Protein AF-A0A9D7F752-F1 (afdb_monomer_lite)

Foldseek 3Di:
DDDPCLAPQCVPCQLVQLVVDDDQQLADADEAEHQFYDHPVGTDDQKAADALVCGRHSNHHIYGHPVLPPPDQLSVLLVVQRVLRSLQFAAQQFQAQDPLELCVGGRNFLPFHHHNPQDADDAVGWAQRYFNNVSSPDPGRDTHPLLDSRYNYRSNRNDDHDPRSVVSSVVSCVPSSVSNVVHCPPPDDDPDDKAWDWDWPDPDDDPPDDIDIGTPIDDDPPD

Sequence (223 aa):
MQSTLTDLNYTTQDLAMKNLIRWDPLHYINIWLVREICNNNGCSVAGYAYYPGAHGSNVDGIVMEAQWFGSSNGNSGVQIHEMGHYLGLYHTFEGGCGNDDCLSDGDRVCDTPPDQSTVPVPCGGSANSCSTDTQSGFATDQQDMFWNYMDYGNWNCYSAFSPGQADRMYWFIDNVRLSLLESEACQPPCLSPLTCSFSSSANLVDVGTTVNFTNTSSNATSF

Radius of gyration: 24.08 Å; chains: 1; bounding box: 54×30×80 Å

Structure (mmCIF, N/CA/C/O backbone):
data_AF-A0A9D7F752-F1
#
_entry.id   AF-A0A9D7F752-F1
#
loop_
_atom_site.group_PDB
_atom_site.id
_atom_site.type_symbol
_atom_site.label_atom_id
_atom_site.label_alt_id
_atom_site.label_comp_id
_atom_site.label_asym_id
_atom_site.label_entity_id
_atom_site.label_seq_id
_atom_site.pdbx_PDB_ins_code
_atom_site.Cartn_x
_atom_site.Cartn_y
_atom_site.Cartn_z
_atom_site.occupancy
_atom_site.B_iso_or_equiv
_atom_site.auth_seq_id
_atom_site.auth_comp_id
_atom_site.auth_asym_id
_atom_site.auth_atom_id
_atom_site.pdbx_PDB_model_num
ATOM 1 N N . MET A 1 1 ? -0.472 9.178 29.780 1.00 56.97 1 MET A N 1
ATOM 2 C CA . MET A 1 1 ? 0.377 8.005 30.083 1.00 56.97 1 MET A CA 1
ATOM 3 C C . MET A 1 1 ? 0.798 7.425 28.740 1.00 56.97 1 MET A C 1
ATOM 5 O O . MET A 1 1 ? -0.082 7.228 27.914 1.00 56.97 1 MET A O 1
ATOM 9 N N . GLN A 1 2 ? 2.096 7.277 28.470 1.00 69.44 2 GLN A N 1
ATOM 10 C CA . GLN A 1 2 ? 2.600 6.723 27.205 1.00 69.44 2 GLN A CA 1
ATOM 11 C C . GLN A 1 2 ? 2.611 5.191 27.297 1.00 69.44 2 GLN A C 1
ATOM 13 O O . GLN A 1 2 ? 2.989 4.654 28.336 1.00 69.44 2 GLN A O 1
ATOM 18 N N . SER A 1 3 ? 2.162 4.498 26.248 1.00 81.38 3 SER A N 1
ATOM 19 C CA . SER A 1 3 ? 2.199 3.030 26.194 1.00 81.38 3 SER A CA 1
ATOM 20 C C . SER A 1 3 ? 3.643 2.528 26.146 1.00 81.38 3 SER A C 1
ATOM 22 O O . SER A 1 3 ? 4.489 3.139 25.495 1.00 81.38 3 SER A O 1
ATOM 24 N N . THR A 1 4 ? 3.918 1.380 26.766 1.00 83.69 4 THR A N 1
ATOM 25 C CA . THR A 1 4 ? 5.208 0.680 26.631 1.00 83.69 4 THR A CA 1
ATOM 26 C C . THR A 1 4 ? 5.442 0.139 25.220 1.00 83.69 4 THR A C 1
ATOM 28 O O . THR A 1 4 ? 6.565 -0.219 24.896 1.00 83.69 4 THR A O 1
ATOM 31 N N . LEU A 1 5 ? 4.402 0.099 24.381 1.00 89.31 5 LEU A N 1
ATOM 32 C CA . LEU A 1 5 ? 4.462 -0.343 22.983 1.00 89.31 5 LEU A CA 1
ATOM 33 C C . LEU A 1 5 ? 4.723 0.813 22.001 1.00 89.31 5 LEU A C 1
ATOM 35 O O . LEU A 1 5 ? 4.554 0.652 20.799 1.00 89.31 5 LEU A O 1
ATOM 39 N N . THR A 1 6 ? 5.098 1.991 22.512 1.00 88.75 6 THR A N 1
ATOM 40 C CA . THR A 1 6 ? 5.497 3.145 21.689 1.00 88.75 6 THR A CA 1
ATOM 41 C C . THR A 1 6 ? 6.815 2.911 20.947 1.00 88.75 6 THR A C 1
ATOM 43 O O . THR A 1 6 ? 7.000 3.520 19.899 1.00 88.75 6 THR A O 1
ATOM 46 N N . ASP A 1 7 ? 7.690 2.059 21.490 1.00 91.81 7 ASP A N 1
ATOM 47 C CA . ASP A 1 7 ? 8.916 1.573 20.849 1.00 91.81 7 ASP A CA 1
ATOM 48 C C . ASP A 1 7 ? 8.672 0.114 20.521 1.00 91.81 7 ASP A C 1
ATOM 50 O O . ASP A 1 7 ? 8.724 -0.760 21.391 1.00 91.81 7 ASP A O 1
ATOM 54 N N . LEU A 1 8 ? 8.266 -0.125 19.285 1.00 94.88 8 LEU A N 1
ATOM 55 C CA . LEU A 1 8 ? 7.667 -1.379 18.888 1.00 94.88 8 LEU A CA 1
ATOM 56 C C . LEU A 1 8 ? 8.742 -2.338 18.391 1.00 94.88 8 LEU A C 1
ATOM 58 O O . LEU A 1 8 ? 9.324 -2.106 17.338 1.00 94.88 8 LEU A O 1
ATOM 62 N N . ASN A 1 9 ? 8.933 -3.477 19.057 1.00 94.69 9 ASN A N 1
ATOM 63 C CA . ASN A 1 9 ? 9.588 -4.617 18.417 1.00 94.69 9 ASN A CA 1
ATOM 64 C C . ASN A 1 9 ? 8.542 -5.426 17.637 1.00 94.69 9 ASN A C 1
ATOM 66 O O . ASN A 1 9 ? 7.886 -6.308 18.199 1.00 94.69 9 ASN A O 1
ATOM 70 N N . TYR A 1 10 ? 8.379 -5.151 16.340 1.00 92.94 10 TYR A N 1
ATOM 71 C CA . TYR A 1 10 ? 7.279 -5.732 15.558 1.00 92.94 10 TYR A CA 1
ATOM 72 C C . TYR A 1 10 ? 7.362 -7.263 15.445 1.00 92.94 10 TYR A C 1
ATOM 74 O O . TYR A 1 10 ? 6.340 -7.923 15.279 1.00 92.94 10 TYR A O 1
ATOM 82 N N . THR A 1 11 ? 8.545 -7.862 15.630 1.00 92.25 11 THR A N 1
ATOM 83 C CA . THR A 1 11 ? 8.698 -9.329 15.601 1.00 92.25 11 THR A CA 1
ATOM 84 C C . THR A 1 11 ? 8.041 -10.035 16.791 1.00 92.25 11 THR A C 1
ATOM 86 O O . THR A 1 11 ? 7.751 -11.226 16.713 1.00 92.25 11 THR A O 1
ATOM 89 N N . THR A 1 12 ? 7.793 -9.320 17.894 1.00 94.06 12 THR A N 1
ATOM 90 C CA . THR A 1 12 ? 7.244 -9.900 19.136 1.00 94.06 12 THR A CA 1
ATOM 91 C C . THR A 1 12 ? 6.015 -9.168 19.672 1.00 94.06 12 THR A C 1
ATOM 93 O O . THR A 1 12 ? 5.250 -9.747 20.441 1.00 94.06 12 THR A O 1
ATOM 96 N N . GLN A 1 13 ? 5.804 -7.911 19.279 1.00 95.50 13 GLN A N 1
ATOM 97 C CA . GLN A 1 13 ? 4.809 -7.023 19.882 1.00 95.50 13 GLN A CA 1
ATOM 98 C C . GLN A 1 13 ? 3.727 -6.533 18.908 1.00 95.50 13 GLN A C 1
ATOM 100 O O . GLN A 1 13 ? 2.797 -5.875 19.368 1.00 95.50 13 GLN A O 1
ATOM 105 N N . ASP A 1 14 ? 3.788 -6.869 17.610 1.00 95.44 14 ASP A N 1
ATOM 106 C CA . ASP A 1 14 ? 2.834 -6.386 16.588 1.00 95.44 14 ASP A CA 1
ATOM 107 C C . ASP A 1 14 ? 1.371 -6.603 17.005 1.00 95.44 14 ASP A C 1
ATOM 109 O O . ASP A 1 14 ? 0.602 -5.652 17.148 1.00 95.44 14 ASP A O 1
ATOM 113 N N . LEU A 1 15 ? 0.996 -7.849 17.308 1.00 95.75 15 LEU A N 1
ATOM 114 C CA . LEU A 1 15 ? -0.376 -8.174 17.699 1.00 95.75 15 LEU A CA 1
ATOM 115 C C . LEU A 1 15 ? -0.773 -7.545 19.045 1.00 95.75 15 LEU A C 1
ATOM 117 O O . LEU A 1 15 ? -1.915 -7.122 19.214 1.00 95.75 15 LEU A O 1
ATOM 121 N N . ALA A 1 16 ? 0.153 -7.468 20.005 1.00 95.38 16 ALA A N 1
ATOM 122 C CA . ALA A 1 16 ? -0.114 -6.854 21.305 1.00 95.38 16 ALA A CA 1
ATOM 123 C C . ALA A 1 16 ? -0.405 -5.351 21.165 1.00 95.38 16 ALA A C 1
ATOM 125 O O . ALA A 1 16 ? -1.328 -4.849 21.803 1.00 95.38 16 ALA A O 1
ATOM 126 N N . MET A 1 17 ? 0.339 -4.660 20.297 1.00 95.44 17 MET A N 1
ATOM 127 C CA . MET A 1 17 ? 0.142 -3.245 19.984 1.00 95.44 17 MET A CA 1
ATOM 128 C C . MET A 1 17 ? -1.202 -3.027 19.289 1.00 95.44 17 MET A C 1
ATOM 130 O O . MET A 1 17 ? -2.004 -2.220 19.757 1.00 95.44 17 MET A O 1
ATOM 134 N N . LYS A 1 18 ? -1.507 -3.819 18.255 1.00 95.25 18 LYS A N 1
ATOM 135 C CA . LYS A 1 18 ? -2.780 -3.723 17.524 1.00 95.25 18 LYS A CA 1
ATOM 136 C C . LYS A 1 18 ? -3.993 -4.017 18.403 1.00 95.25 18 LYS A C 1
ATOM 138 O O . LYS A 1 18 ? -5.047 -3.421 18.223 1.00 95.25 18 LYS A O 1
ATOM 143 N N . ASN A 1 19 ? -3.855 -4.895 19.394 1.00 93.50 19 ASN A N 1
ATOM 144 C CA . ASN A 1 19 ? -4.929 -5.206 20.337 1.00 93.50 19 ASN A CA 1
ATOM 145 C C . ASN A 1 19 ? -5.182 -4.108 21.386 1.00 93.50 19 ASN A C 1
ATOM 147 O O . ASN A 1 19 ? -6.175 -4.207 22.105 1.00 93.50 19 ASN A O 1
ATOM 151 N N . LEU A 1 20 ? -4.339 -3.068 21.486 1.00 91.88 20 LEU A N 1
ATOM 152 C CA . LEU A 1 20 ? -4.636 -1.910 22.340 1.00 91.88 20 LEU A CA 1
ATOM 153 C C . LEU A 1 20 ? -5.873 -1.157 21.845 1.00 91.88 20 LEU A C 1
ATOM 155 O O . LEU A 1 20 ? -6.703 -0.732 22.647 1.00 91.88 20 LEU A O 1
ATOM 159 N N . ILE A 1 21 ? -5.970 -0.973 20.528 1.00 90.19 21 ILE A N 1
ATOM 160 C CA . ILE A 1 21 ? -7.092 -0.323 19.863 1.00 90.19 21 ILE A CA 1
ATOM 161 C C . ILE A 1 21 ? -7.114 -0.746 18.396 1.00 90.19 21 ILE A C 1
ATOM 163 O O . ILE A 1 21 ? -6.136 -0.561 17.677 1.00 90.19 21 ILE A O 1
ATOM 167 N N . ARG A 1 22 ? -8.234 -1.314 17.952 1.00 93.62 22 ARG A N 1
ATOM 168 C CA . ARG A 1 22 ? -8.473 -1.684 16.556 1.00 93.62 22 ARG A CA 1
ATOM 169 C C . ARG A 1 22 ? -9.958 -1.554 16.265 1.00 93.62 22 ARG A C 1
ATOM 171 O O . ARG A 1 22 ? -10.783 -2.022 17.050 1.00 93.62 22 ARG A O 1
ATOM 178 N N . TRP A 1 23 ? -10.290 -0.909 15.159 1.00 93.88 23 TRP A N 1
ATOM 179 C CA . TRP A 1 23 ? -11.634 -0.939 14.593 1.00 93.88 23 TRP A CA 1
ATOM 180 C C . TRP A 1 23 ? -11.789 -2.167 13.705 1.00 93.88 23 TRP A C 1
ATOM 182 O O . TRP A 1 23 ? -10.790 -2.730 13.266 1.00 93.88 23 TRP A O 1
ATOM 192 N N . ASP A 1 24 ? -13.023 -2.598 13.455 1.00 95.12 24 ASP A N 1
ATOM 193 C CA . ASP A 1 24 ? -13.286 -3.788 12.642 1.00 95.12 24 ASP A CA 1
ATOM 194 C C . ASP A 1 24 ? -12.529 -3.728 11.295 1.00 95.12 24 ASP A C 1
ATOM 196 O O . ASP A 1 24 ? -12.844 -2.870 10.466 1.00 95.12 24 ASP A O 1
ATOM 200 N N . PRO A 1 25 ? -11.532 -4.604 11.058 1.00 96.12 25 PRO A N 1
ATOM 201 C CA . PRO A 1 25 ? -10.696 -4.529 9.863 1.00 96.12 25 PRO A CA 1
ATOM 202 C C . PRO A 1 25 ? -11.434 -4.847 8.560 1.00 96.12 25 PRO A C 1
ATOM 204 O O . PRO A 1 25 ? -10.891 -4.608 7.486 1.00 96.12 25 PRO A O 1
ATOM 207 N N . LEU A 1 26 ? -12.664 -5.367 8.637 1.00 96.31 26 LEU A N 1
ATOM 208 C CA . LEU A 1 26 ? -13.531 -5.520 7.467 1.00 96.31 26 LEU A CA 1
ATOM 209 C C . LEU A 1 26 ? -14.100 -4.184 6.980 1.00 96.31 26 LEU A C 1
ATOM 211 O O . LEU A 1 26 ? -14.408 -4.059 5.801 1.00 96.31 26 LEU A O 1
ATOM 215 N N . HIS A 1 27 ? -14.199 -3.185 7.858 1.00 95.38 27 HIS A N 1
ATOM 216 C CA . HIS A 1 27 ? -14.861 -1.910 7.571 1.00 95.38 27 HIS A CA 1
ATOM 217 C C . HIS A 1 27 ? -13.926 -0.701 7.707 1.00 95.38 27 HIS A C 1
ATOM 219 O O . HIS A 1 27 ? -14.297 0.412 7.337 1.00 95.38 27 HIS A O 1
ATOM 225 N N . TYR A 1 28 ? -12.721 -0.878 8.249 1.00 95.50 28 TYR A N 1
ATOM 226 C CA . TYR A 1 28 ? -11.801 0.223 8.508 1.00 95.50 28 TYR A CA 1
ATOM 227 C C . TYR A 1 28 ? -10.356 -0.148 8.193 1.00 95.50 28 TYR A C 1
ATOM 229 O O . TYR A 1 28 ? -9.847 -1.189 8.613 1.00 95.50 28 TYR A O 1
ATOM 237 N N . ILE A 1 29 ? -9.661 0.777 7.532 1.00 96.44 29 ILE A N 1
ATOM 238 C CA . ILE A 1 29 ? -8.209 0.720 7.388 1.00 96.44 29 ILE A CA 1
ATOM 239 C C . ILE A 1 29 ? -7.597 1.206 8.700 1.00 96.44 29 ILE A C 1
ATOM 241 O O . ILE A 1 29 ? -7.618 2.396 9.016 1.00 96.44 29 ILE A O 1
ATOM 245 N N . ASN A 1 30 ? -7.070 0.274 9.486 1.00 97.19 30 ASN A N 1
ATOM 246 C CA . ASN A 1 30 ? -6.408 0.606 10.737 1.00 97.19 30 ASN A CA 1
ATOM 247 C C . ASN A 1 30 ? -4.976 1.081 10.460 1.00 97.19 30 ASN A C 1
ATOM 249 O O . ASN A 1 30 ? -4.199 0.376 9.814 1.00 97.19 30 ASN A O 1
ATOM 253 N N . ILE A 1 31 ? -4.633 2.264 10.972 1.00 97.19 31 ILE A N 1
ATOM 254 C CA . ILE A 1 31 ? -3.280 2.822 10.917 1.00 97.19 31 ILE A CA 1
ATOM 255 C C . ILE A 1 31 ? -2.818 3.104 12.345 1.00 97.19 31 ILE A C 1
ATOM 257 O O . ILE A 1 31 ? -3.401 3.937 13.041 1.00 97.19 31 ILE A O 1
ATOM 261 N N . TRP A 1 32 ? -1.770 2.414 12.784 1.00 96.75 32 TRP A N 1
ATOM 262 C CA . TRP A 1 32 ? -1.172 2.605 14.102 1.00 96.75 32 TRP A CA 1
ATOM 263 C C . TRP A 1 32 ? 0.072 3.475 14.006 1.00 96.75 32 TRP A C 1
ATOM 265 O O . TRP A 1 32 ? 0.985 3.190 13.233 1.00 96.75 32 TRP A O 1
ATOM 275 N N . LEU A 1 33 ? 0.116 4.511 14.841 1.00 95.44 33 LEU A N 1
ATOM 276 C CA . LEU A 1 33 ? 1.276 5.383 14.971 1.00 95.44 33 LEU A CA 1
ATOM 277 C C . LEU A 1 33 ? 2.065 5.014 16.223 1.00 95.44 33 LEU A C 1
ATOM 279 O O . LEU A 1 33 ? 1.527 5.021 17.333 1.00 95.44 33 LEU A O 1
ATOM 283 N N . VAL A 1 34 ? 3.349 4.724 16.040 1.00 95.25 34 VAL A N 1
ATOM 284 C CA . VAL A 1 34 ? 4.308 4.467 17.123 1.00 95.25 34 VAL A CA 1
ATOM 285 C C . VAL A 1 34 ? 5.435 5.498 17.083 1.00 95.25 34 VAL A C 1
ATOM 287 O O . VAL A 1 34 ? 5.516 6.299 16.158 1.00 95.25 34 VAL A O 1
ATOM 290 N N . ARG A 1 35 ? 6.289 5.549 18.107 1.00 94.31 35 ARG A N 1
ATOM 291 C CA . ARG A 1 35 ? 7.443 6.459 18.103 1.00 94.31 35 ARG A CA 1
ATOM 292 C C . ARG A 1 35 ? 8.589 5.894 17.271 1.00 94.31 35 ARG A C 1
ATOM 294 O O . ARG A 1 35 ? 9.199 6.656 16.533 1.00 94.31 35 ARG A O 1
ATOM 301 N N . GLU A 1 36 ? 8.869 4.606 17.424 1.00 94.62 36 GLU A N 1
ATOM 302 C CA . GLU A 1 36 ? 9.998 3.926 16.787 1.00 94.62 36 GLU A CA 1
ATOM 303 C C . GLU A 1 36 ? 9.624 2.470 16.476 1.00 94.62 36 GLU A C 1
ATOM 305 O O . GLU A 1 36 ? 8.956 1.821 17.290 1.00 94.62 36 GLU A O 1
ATOM 310 N N . ILE A 1 37 ? 10.033 1.957 15.312 1.00 96.44 37 ILE A N 1
ATOM 311 C CA . ILE A 1 37 ? 9.832 0.556 14.914 1.00 96.44 37 ILE A CA 1
ATOM 312 C C . ILE A 1 37 ? 11.184 -0.155 14.843 1.00 96.44 37 ILE A C 1
ATOM 314 O O . ILE A 1 37 ? 12.079 0.201 14.076 1.00 96.44 37 ILE A O 1
ATOM 318 N N . CYS A 1 38 ? 11.298 -1.235 15.607 1.00 94.81 38 CYS A N 1
ATOM 319 C CA . CYS A 1 38 ? 12.493 -2.050 15.737 1.00 94.81 38 CYS A CA 1
ATOM 320 C C . CYS A 1 38 ? 12.225 -3.521 15.398 1.00 94.81 38 CYS A C 1
ATOM 322 O O . CYS A 1 38 ? 11.120 -4.044 15.547 1.00 94.81 38 CYS A O 1
ATOM 324 N N . ASN A 1 39 ? 13.284 -4.225 15.022 1.00 91.19 39 ASN A N 1
ATOM 325 C CA . ASN A 1 39 ? 13.369 -5.681 15.063 1.00 91.19 39 ASN A CA 1
ATOM 326 C C . ASN A 1 39 ? 14.542 -6.109 15.955 1.00 91.19 39 ASN A C 1
ATOM 328 O O . ASN A 1 39 ? 15.163 -5.299 16.641 1.00 91.19 39 ASN A O 1
ATOM 332 N N . ASN A 1 40 ? 14.871 -7.400 15.935 1.00 89.38 40 ASN A N 1
ATOM 333 C CA . ASN A 1 40 ? 15.978 -7.948 16.724 1.00 89.38 40 ASN A CA 1
ATOM 334 C C . ASN A 1 40 ? 17.370 -7.438 16.296 1.00 89.38 40 ASN A C 1
ATOM 336 O O . ASN A 1 40 ? 18.341 -7.691 17.003 1.00 89.38 40 ASN A O 1
ATOM 340 N N . ASN A 1 41 ? 17.466 -6.733 15.165 1.00 87.69 41 ASN A N 1
ATOM 341 C CA . ASN A 1 41 ? 18.710 -6.258 14.563 1.00 87.69 41 ASN A CA 1
ATOM 342 C C . ASN A 1 41 ? 18.849 -4.723 14.564 1.00 87.69 41 ASN A C 1
ATOM 344 O O . ASN A 1 41 ? 19.916 -4.226 14.212 1.00 87.69 41 ASN A O 1
ATOM 348 N N . GLY A 1 42 ? 17.815 -3.966 14.949 1.00 90.06 42 GLY A N 1
ATOM 349 C CA . GLY A 1 42 ? 17.866 -2.503 15.016 1.00 90.06 42 GLY A CA 1
ATOM 350 C C . GLY A 1 42 ? 16.521 -1.819 14.777 1.00 90.06 42 GLY A C 1
ATOM 351 O O . GLY A 1 42 ? 15.497 -2.482 14.615 1.00 90.06 42 GLY A O 1
ATOM 352 N N . CYS A 1 43 ? 16.546 -0.485 14.756 1.00 91.19 43 CYS A N 1
ATOM 353 C CA . CYS A 1 43 ? 15.385 0.387 14.569 1.00 91.19 43 CYS A CA 1
ATOM 354 C C . CYS A 1 43 ? 15.615 1.269 13.338 1.00 91.19 43 CYS A C 1
ATOM 356 O O . CYS A 1 43 ? 16.363 2.243 13.387 1.00 91.19 43 CYS A O 1
ATOM 358 N N . SER A 1 44 ? 15.073 0.853 12.197 1.00 86.75 44 SER A N 1
ATOM 359 C CA . SER A 1 44 ? 15.308 1.516 10.905 1.00 86.75 44 SER A CA 1
ATOM 360 C C . SER A 1 44 ? 14.107 1.430 9.965 1.00 86.75 44 SER A C 1
ATOM 362 O O . SER A 1 44 ? 14.253 1.647 8.765 1.00 86.75 44 SER A O 1
ATOM 364 N N . VAL A 1 45 ? 12.944 1.037 10.485 1.00 91.44 45 VAL A N 1
ATOM 365 C CA . VAL A 1 45 ? 11.738 0.799 9.692 1.00 91.44 45 VAL A CA 1
ATOM 366 C C . VAL A 1 45 ? 10.828 2.008 9.854 1.00 91.44 45 VAL A C 1
ATOM 368 O O . VAL A 1 45 ? 10.381 2.298 10.955 1.00 91.44 45 VAL A O 1
ATOM 371 N N . ALA A 1 46 ? 10.546 2.717 8.765 1.00 93.81 46 ALA A N 1
ATOM 372 C CA . ALA A 1 46 ? 9.665 3.883 8.810 1.00 93.81 46 ALA A CA 1
ATOM 373 C C . ALA A 1 46 ? 8.186 3.486 8.961 1.00 93.81 46 ALA A C 1
ATOM 375 O O . ALA A 1 46 ? 7.417 4.161 9.651 1.00 93.81 46 ALA A O 1
ATOM 376 N N . GLY A 1 47 ? 7.807 2.367 8.345 1.00 95.81 47 GLY A N 1
ATOM 377 C CA . GLY A 1 47 ? 6.488 1.766 8.420 1.00 95.81 47 GLY A CA 1
ATOM 378 C C . GLY A 1 47 ? 6.479 0.358 7.833 1.00 95.81 47 GLY A C 1
ATOM 379 O O . GLY A 1 47 ? 7.494 -0.125 7.334 1.00 95.81 47 GLY A O 1
ATOM 380 N N . TYR A 1 48 ? 5.351 -0.322 7.995 1.00 97.19 48 TYR A N 1
ATOM 381 C CA . TYR A 1 48 ? 5.038 -1.572 7.321 1.00 97.19 48 TYR A CA 1
ATOM 382 C C . TYR A 1 48 ? 3.522 -1.740 7.206 1.00 97.19 48 TYR A C 1
ATOM 384 O O . TYR A 1 48 ? 2.757 -1.326 8.087 1.00 97.19 48 TYR A O 1
ATOM 392 N N . ALA A 1 49 ? 3.084 -2.445 6.169 1.00 98.25 49 ALA A N 1
ATOM 393 C CA . ALA A 1 49 ? 1.697 -2.838 5.980 1.00 98.25 49 ALA A CA 1
ATOM 394 C C . ALA A 1 49 ? 1.549 -4.353 5.837 1.00 98.25 49 ALA A C 1
ATOM 396 O O . ALA A 1 49 ? 2.445 -5.059 5.373 1.00 98.25 49 ALA A O 1
ATOM 397 N N . TYR A 1 50 ? 0.376 -4.857 6.212 1.00 98.25 50 TYR A N 1
ATOM 398 C CA . TYR A 1 50 ? -0.027 -6.206 5.844 1.00 98.25 50 TYR A CA 1
ATOM 399 C C . TYR A 1 50 ? -0.728 -6.197 4.482 1.00 98.25 50 TYR A C 1
ATOM 401 O O . TYR A 1 50 ? -1.651 -5.415 4.243 1.00 98.25 50 TYR A O 1
ATOM 409 N N . TYR A 1 51 ? -0.304 -7.110 3.608 1.00 98.56 51 TYR A N 1
ATOM 410 C CA . TYR A 1 51 ? -0.899 -7.318 2.289 1.00 98.56 51 TYR A CA 1
ATOM 411 C C . TYR A 1 51 ? -2.388 -7.704 2.361 1.00 98.56 51 TYR A C 1
ATOM 413 O O . TYR A 1 51 ? -2.841 -8.213 3.392 1.00 98.56 51 TYR A O 1
ATOM 421 N N . PRO A 1 52 ? -3.142 -7.573 1.249 1.00 98.31 52 PRO A N 1
ATOM 422 C CA . PRO A 1 52 ? -4.570 -7.902 1.182 1.00 98.31 52 PRO A CA 1
ATOM 423 C C . PRO A 1 52 ? -4.963 -9.278 1.732 1.00 98.31 52 PRO A C 1
ATOM 425 O O . PRO A 1 52 ? -6.060 -9.432 2.255 1.00 98.31 52 PRO A O 1
ATOM 428 N N . GLY A 1 53 ? -4.069 -10.273 1.695 1.00 97.81 53 GLY A N 1
ATOM 429 C CA . GLY A 1 53 ? -4.325 -11.595 2.281 1.00 97.81 53 GLY A CA 1
ATOM 430 C C . GLY A 1 53 ? -4.569 -11.593 3.798 1.00 97.81 53 GLY A C 1
ATOM 431 O O . GLY A 1 53 ? -5.086 -12.571 4.329 1.00 97.81 53 GLY A O 1
ATOM 432 N N . ALA A 1 54 ? -4.223 -10.512 4.501 1.00 98.00 54 ALA A N 1
ATOM 433 C CA . ALA A 1 54 ? -4.521 -10.339 5.917 1.00 98.00 54 ALA A CA 1
ATOM 434 C C . ALA A 1 54 ? -5.920 -9.767 6.182 1.00 98.00 54 ALA A C 1
ATOM 436 O O . ALA A 1 54 ? -6.278 -9.643 7.352 1.00 98.00 54 ALA A O 1
ATOM 437 N N . HIS A 1 55 ? -6.694 -9.402 5.155 1.00 98.12 55 HIS A N 1
ATOM 438 C CA . HIS A 1 55 ? -7.953 -8.681 5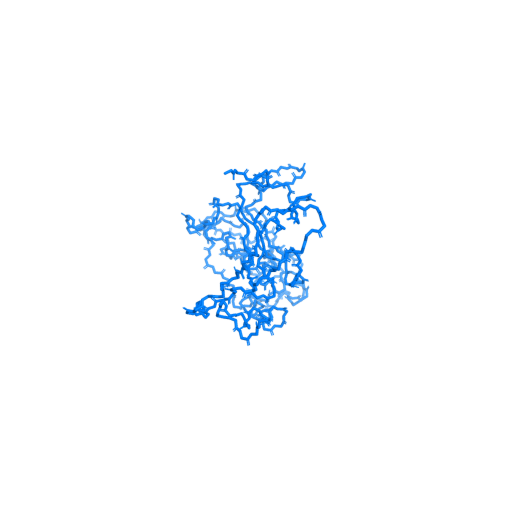.323 1.00 98.12 55 HIS A CA 1
ATOM 439 C C . HIS A 1 55 ? -8.916 -9.352 6.315 1.00 98.12 55 HIS A C 1
ATOM 441 O O . HIS A 1 55 ? -9.099 -10.570 6.304 1.00 98.12 55 HIS A O 1
ATOM 447 N N . GLY A 1 56 ? -9.484 -8.557 7.227 1.00 96.75 56 GLY A N 1
ATOM 448 C CA . GLY A 1 56 ? -10.363 -9.038 8.302 1.00 96.75 56 GLY A CA 1
ATOM 449 C C . GLY A 1 56 ? -9.644 -9.727 9.473 1.00 96.75 56 GLY A C 1
ATOM 450 O O . GLY A 1 56 ? -10.266 -10.015 10.495 1.00 96.75 56 GLY A O 1
ATOM 451 N N . SER A 1 57 ? -8.337 -9.984 9.375 1.00 97.56 57 SER A N 1
ATOM 452 C CA . SER A 1 57 ? -7.559 -10.550 10.479 1.00 97.56 57 SER A CA 1
ATOM 453 C C . SER A 1 57 ? -7.173 -9.496 11.519 1.00 97.56 57 SER A C 1
ATOM 455 O O . SER A 1 57 ? -7.163 -8.291 11.274 1.00 97.56 57 SER A O 1
ATOM 457 N N . ASN A 1 58 ? -6.746 -9.964 12.692 1.00 96.62 58 ASN A N 1
ATOM 458 C CA . ASN A 1 58 ? -6.327 -9.094 13.792 1.00 96.62 58 ASN A CA 1
ATOM 459 C C . ASN A 1 58 ? -5.055 -8.274 13.509 1.00 96.62 58 ASN A C 1
ATOM 461 O O . ASN A 1 58 ? -4.726 -7.376 14.290 1.00 96.62 58 ASN A O 1
ATOM 465 N N . VAL A 1 59 ? -4.334 -8.593 12.433 1.00 96.88 59 VAL A N 1
ATOM 466 C CA . VAL A 1 59 ? -3.102 -7.907 12.038 1.00 96.88 59 VAL A CA 1
ATOM 467 C C . VAL A 1 59 ? -3.286 -6.993 10.825 1.00 96.88 59 VAL A C 1
ATOM 469 O O . VAL A 1 59 ? -2.350 -6.264 10.509 1.00 96.88 59 VAL A O 1
ATOM 472 N N . ASP A 1 60 ? -4.455 -6.993 10.179 1.00 98.25 60 ASP A N 1
ATOM 473 C CA . ASP A 1 60 ? -4.712 -6.186 8.981 1.00 98.25 60 ASP A CA 1
ATOM 474 C C . ASP A 1 60 ? -4.574 -4.684 9.256 1.00 98.25 60 ASP A C 1
ATOM 476 O O . ASP A 1 60 ? -5.147 -4.161 10.215 1.00 98.25 60 ASP A O 1
ATOM 480 N N . GLY A 1 61 ? -3.829 -3.996 8.393 1.00 97.88 61 GLY A N 1
ATOM 481 C CA . GLY A 1 61 ? -3.593 -2.558 8.473 1.00 97.88 61 GLY A CA 1
ATOM 482 C C . GLY A 1 61 ? -2.123 -2.173 8.342 1.00 97.88 61 GLY A C 1
ATOM 483 O O . GLY A 1 61 ? -1.288 -2.958 7.885 1.00 97.88 61 GLY A O 1
ATOM 484 N N . ILE A 1 62 ? -1.838 -0.936 8.741 1.00 98.31 62 ILE A N 1
ATOM 485 C CA . ILE A 1 62 ? -0.564 -0.245 8.536 1.00 98.31 62 ILE A CA 1
ATOM 486 C C . ILE A 1 62 ? -0.010 0.201 9.885 1.00 98.31 62 ILE A C 1
ATOM 488 O O . ILE A 1 62 ? -0.740 0.733 10.718 1.00 98.31 62 ILE A O 1
ATOM 492 N N . VAL A 1 63 ? 1.284 0.024 10.107 1.00 97.75 63 VAL A N 1
ATOM 493 C CA . VAL A 1 63 ? 1.985 0.544 11.283 1.00 97.75 63 VAL A CA 1
ATOM 494 C C . VAL A 1 63 ? 3.104 1.447 10.807 1.00 97.75 63 VAL A C 1
ATOM 496 O O . VAL A 1 63 ? 3.858 1.071 9.919 1.00 97.75 63 VAL A O 1
ATOM 499 N N . MET A 1 64 ? 3.229 2.632 11.390 1.00 96.44 64 MET A N 1
ATOM 500 C CA . MET A 1 64 ? 4.256 3.585 10.983 1.00 96.44 64 MET A CA 1
ATOM 501 C C . MET A 1 64 ? 4.730 4.455 12.134 1.00 96.44 64 MET A C 1
ATOM 503 O O . MET A 1 64 ? 3.994 4.724 13.089 1.00 96.44 64 MET A O 1
ATOM 507 N N . GLU A 1 65 ? 5.979 4.900 12.057 1.00 95.75 65 GLU A N 1
ATOM 508 C CA . GLU A 1 65 ? 6.480 5.872 13.017 1.00 95.75 65 GLU A CA 1
ATOM 509 C C . GLU A 1 65 ? 5.791 7.217 12.779 1.00 95.75 65 GLU A C 1
ATOM 511 O O . GLU A 1 65 ? 5.684 7.706 11.652 1.00 95.75 65 GLU A O 1
ATOM 516 N N . ALA A 1 66 ? 5.352 7.855 13.860 1.00 94.31 66 ALA A N 1
ATOM 517 C CA . ALA A 1 66 ? 4.581 9.091 13.818 1.00 94.31 66 ALA A CA 1
ATOM 518 C C . ALA A 1 66 ? 5.319 10.228 13.091 1.00 94.31 66 ALA A C 1
ATOM 520 O O . ALA A 1 66 ? 4.675 11.095 12.504 1.00 94.31 66 ALA A O 1
ATOM 521 N N . GLN A 1 67 ? 6.658 10.217 13.092 1.00 92.44 67 GLN A N 1
ATOM 522 C CA . GLN A 1 67 ? 7.458 11.207 12.369 1.00 92.44 67 GLN A CA 1
ATOM 523 C C . GLN A 1 67 ? 7.257 11.148 10.848 1.00 92.44 67 GLN A C 1
ATOM 525 O O . GLN A 1 67 ? 7.400 12.171 10.186 1.00 92.44 67 GLN A O 1
ATOM 530 N N . TRP A 1 68 ? 6.879 9.993 10.293 1.00 92.56 68 TRP A N 1
ATOM 531 C CA . TRP A 1 68 ? 6.634 9.808 8.861 1.00 92.56 68 TRP A CA 1
ATOM 532 C C . TRP A 1 68 ? 5.163 10.024 8.476 1.00 92.56 68 TRP A C 1
ATOM 534 O O . TRP A 1 68 ? 4.799 9.859 7.320 1.00 92.56 68 TRP A O 1
ATOM 544 N N . PHE A 1 69 ? 4.298 10.448 9.403 1.00 92.00 69 PHE A N 1
ATOM 545 C CA . PHE A 1 69 ? 2.873 10.647 9.128 1.00 92.00 69 PHE A CA 1
ATOM 546 C C . PHE A 1 69 ? 2.542 12.100 8.756 1.00 92.00 69 PHE A C 1
ATOM 548 O O . PHE A 1 69 ? 2.099 12.892 9.588 1.00 92.00 69 PHE A O 1
ATOM 555 N N . GLY A 1 70 ? 2.748 12.464 7.487 1.00 87.12 70 GLY A N 1
ATOM 556 C CA . GLY A 1 70 ? 2.139 13.668 6.903 1.00 87.12 70 GLY A CA 1
ATOM 557 C C . GLY A 1 70 ? 2.755 15.023 7.283 1.00 87.12 70 GLY A C 1
ATOM 558 O O . GLY A 1 70 ? 2.154 16.061 7.015 1.00 87.12 70 GLY A O 1
ATOM 559 N N . SER A 1 71 ? 3.945 15.060 7.891 1.00 88.81 71 SER A N 1
ATOM 560 C CA . SER A 1 71 ? 4.616 16.321 8.263 1.00 88.81 71 SER A CA 1
ATOM 561 C C . SER A 1 71 ? 5.393 16.998 7.123 1.00 88.81 71 SER A C 1
ATOM 563 O O . SER A 1 71 ? 5.867 18.121 7.283 1.00 88.81 71 SER A O 1
ATOM 565 N N . SER A 1 72 ? 5.552 16.331 5.981 1.00 91.50 72 SER A N 1
ATOM 566 C CA . SER A 1 72 ? 6.177 16.851 4.758 1.00 91.50 72 SER A CA 1
ATOM 567 C C . SER A 1 72 ? 5.732 16.002 3.562 1.00 91.50 72 SER A C 1
ATOM 569 O O . SER A 1 72 ? 5.219 14.903 3.761 1.00 91.50 72 SER A O 1
ATOM 571 N N . ASN A 1 73 ? 5.974 16.455 2.326 1.00 88.62 73 ASN A N 1
ATOM 572 C CA . ASN A 1 73 ? 5.690 15.638 1.138 1.00 88.62 73 ASN A CA 1
ATOM 573 C C . ASN A 1 73 ? 6.457 14.307 1.147 1.00 88.62 73 ASN A C 1
ATOM 575 O O . ASN A 1 73 ? 5.875 13.280 0.818 1.00 88.62 73 ASN A O 1
ATOM 579 N N . GLY A 1 74 ? 7.729 14.313 1.563 1.00 88.50 74 GLY A N 1
ATOM 580 C CA . GLY A 1 74 ? 8.523 13.086 1.657 1.00 88.50 74 GLY A CA 1
ATOM 581 C C . GLY A 1 74 ? 7.988 12.127 2.720 1.00 88.50 74 GLY A C 1
ATOM 582 O O . GLY A 1 74 ? 7.919 10.924 2.492 1.00 88.50 74 GLY A O 1
ATOM 583 N N . ASN A 1 75 ? 7.515 12.662 3.848 1.00 91.56 75 ASN A N 1
ATOM 584 C CA . ASN A 1 75 ? 6.927 11.856 4.916 1.00 91.56 75 ASN A CA 1
ATOM 585 C C . ASN A 1 75 ? 5.584 11.269 4.459 1.00 91.56 75 ASN A C 1
ATOM 587 O O . ASN A 1 75 ? 5.362 10.070 4.585 1.00 91.56 75 ASN A O 1
ATOM 591 N N . SER A 1 76 ? 4.733 12.069 3.810 1.00 92.38 76 SER A N 1
ATOM 592 C CA . SER A 1 76 ? 3.526 11.564 3.144 1.00 92.38 76 SER A CA 1
ATOM 593 C C . SER A 1 76 ? 3.840 10.497 2.091 1.00 92.38 7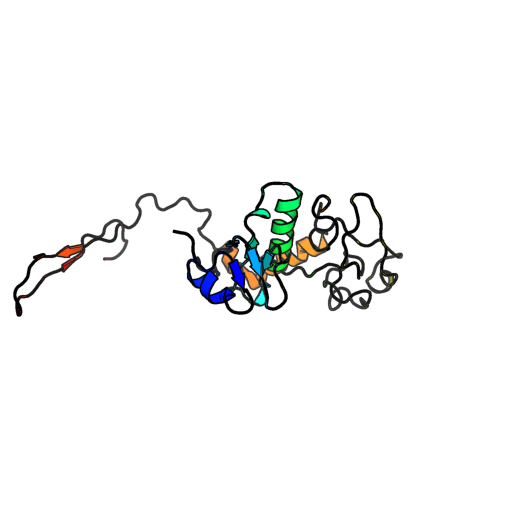6 SER A C 1
ATOM 595 O O . SER A 1 76 ? 3.051 9.577 1.919 1.00 92.38 76 SER A O 1
ATOM 597 N N . GLY A 1 77 ? 4.995 10.570 1.421 1.00 94.12 77 GLY A N 1
ATOM 598 C CA . GLY A 1 77 ? 5.469 9.534 0.503 1.00 94.12 77 GLY A CA 1
ATOM 599 C C . GLY A 1 77 ? 5.567 8.150 1.152 1.00 94.12 77 GLY A C 1
ATOM 600 O O . GLY A 1 77 ? 5.132 7.176 0.550 1.00 94.12 77 GLY A O 1
ATOM 601 N N . VAL A 1 78 ? 6.025 8.069 2.406 1.00 93.56 78 VAL A N 1
ATOM 602 C CA . VAL A 1 78 ? 6.049 6.816 3.191 1.00 93.56 78 VAL A CA 1
ATOM 603 C C . VAL A 1 78 ? 4.643 6.311 3.454 1.00 93.56 78 VAL A C 1
ATOM 605 O O . VAL A 1 78 ? 4.352 5.137 3.279 1.00 93.56 78 VAL A O 1
ATOM 608 N N . GLN A 1 79 ? 3.740 7.208 3.852 1.00 94.56 79 GLN A N 1
ATOM 609 C CA . GLN A 1 79 ? 2.347 6.837 4.076 1.00 94.56 79 GLN A CA 1
ATOM 610 C C . GLN A 1 79 ? 1.716 6.249 2.805 1.00 94.56 79 GLN A C 1
ATOM 612 O O . GLN A 1 79 ? 0.980 5.266 2.875 1.00 94.56 79 GLN A O 1
ATOM 617 N N . ILE A 1 80 ? 2.002 6.857 1.652 1.00 96.75 80 ILE A N 1
ATOM 618 C CA . ILE A 1 80 ? 1.511 6.408 0.348 1.00 96.75 80 ILE A CA 1
ATOM 619 C C . ILE A 1 80 ? 2.127 5.050 -0.021 1.00 96.75 80 ILE A C 1
ATOM 621 O O . ILE A 1 80 ? 1.392 4.174 -0.468 1.00 96.75 80 ILE A O 1
ATOM 625 N N . HIS A 1 81 ? 3.423 4.850 0.228 1.00 97.44 81 HIS A N 1
ATOM 626 C CA . HIS A 1 81 ? 4.119 3.571 0.043 1.00 97.44 81 HIS A CA 1
ATOM 627 C C . HIS A 1 81 ? 3.450 2.437 0.835 1.00 97.44 81 HIS A C 1
ATOM 629 O O . HIS A 1 81 ? 3.046 1.424 0.264 1.00 97.44 81 HIS A O 1
ATOM 635 N N . GLU A 1 82 ? 3.229 2.637 2.138 1.00 97.88 82 GLU A N 1
ATOM 636 C CA . GLU A 1 82 ? 2.575 1.625 2.976 1.00 97.88 82 GLU A CA 1
ATOM 637 C C . GLU A 1 82 ? 1.118 1.377 2.569 1.00 97.88 82 GLU A C 1
ATOM 639 O O . GLU A 1 82 ? 0.626 0.248 2.635 1.00 97.88 82 GLU A O 1
ATOM 644 N N . MET A 1 83 ? 0.414 2.412 2.101 1.00 98.19 83 MET A N 1
ATOM 645 C CA . MET A 1 83 ? -0.919 2.238 1.525 1.00 98.19 83 MET A CA 1
ATOM 646 C C . MET A 1 83 ? -0.874 1.409 0.234 1.00 98.19 83 MET A C 1
ATOM 648 O O . MET A 1 83 ? -1.749 0.572 0.024 1.00 98.19 83 MET A O 1
ATOM 652 N N . GLY A 1 84 ? 0.157 1.578 -0.597 1.00 98.62 84 GLY A N 1
ATOM 653 C CA . GLY A 1 84 ? 0.397 0.743 -1.773 1.00 98.62 84 GLY A CA 1
ATOM 654 C C . GLY A 1 84 ? 0.513 -0.738 -1.404 1.00 98.62 84 GLY A C 1
ATOM 655 O O . GLY A 1 84 ? -0.204 -1.569 -1.963 1.00 98.62 84 GLY A O 1
ATOM 656 N N . HIS A 1 85 ? 1.318 -1.073 -0.392 1.00 98.75 85 HIS A N 1
ATOM 657 C CA . HIS A 1 85 ? 1.404 -2.440 0.139 1.00 98.75 85 HIS A CA 1
ATOM 658 C C . HIS A 1 85 ? 0.074 -2.951 0.702 1.00 98.75 85 HIS A C 1
ATOM 660 O O . HIS A 1 85 ? -0.340 -4.074 0.397 1.00 98.75 85 HIS A O 1
ATOM 666 N N . TYR A 1 86 ? -0.634 -2.129 1.484 1.00 98.75 86 TYR A N 1
ATOM 667 C CA . TYR A 1 86 ? -1.959 -2.474 2.003 1.00 98.75 86 TYR A CA 1
ATOM 668 C C . TYR A 1 86 ? -2.933 -2.833 0.871 1.00 98.75 86 TYR A C 1
ATOM 670 O O . TYR A 1 86 ? -3.715 -3.779 1.008 1.00 98.75 86 TYR A O 1
ATOM 678 N N . LEU A 1 87 ? -2.842 -2.126 -0.259 1.00 98.69 87 LEU A N 1
ATOM 679 C CA . LEU A 1 87 ? -3.630 -2.331 -1.475 1.00 98.69 87 LEU A CA 1
ATOM 680 C C . LEU A 1 87 ? -2.998 -3.324 -2.470 1.00 98.69 87 LEU A C 1
ATOM 682 O O . LEU A 1 87 ? -3.513 -3.495 -3.570 1.00 98.69 87 LEU A O 1
ATOM 686 N N . GLY A 1 88 ? -1.941 -4.040 -2.077 1.00 98.38 88 GLY A N 1
ATOM 687 C CA . GLY A 1 88 ? -1.423 -5.201 -2.804 1.00 98.38 88 GLY A CA 1
ATOM 688 C C . GLY A 1 88 ? -0.309 -4.935 -3.815 1.00 98.38 88 GLY A C 1
ATOM 689 O O . GLY A 1 88 ? -0.038 -5.811 -4.644 1.00 98.38 88 GLY A O 1
ATOM 690 N N . LEU A 1 89 ? 0.340 -3.774 -3.754 1.00 98.81 89 LEU A N 1
ATOM 691 C CA . LEU A 1 89 ? 1.545 -3.486 -4.530 1.00 98.81 89 LEU A CA 1
ATOM 692 C C . LEU A 1 89 ? 2.788 -4.053 -3.849 1.00 98.81 89 LEU A C 1
ATOM 694 O O . LEU A 1 89 ? 2.960 -3.902 -2.640 1.00 98.81 89 LEU A O 1
ATOM 698 N N . TYR A 1 90 ? 3.660 -4.678 -4.630 1.00 98.44 90 TYR A N 1
ATOM 699 C CA . TYR A 1 90 ? 5.005 -5.037 -4.188 1.00 98.44 90 TYR A CA 1
ATOM 700 C C . TYR A 1 90 ? 5.968 -3.873 -4.421 1.00 98.44 90 TYR A C 1
ATOM 702 O O . TYR A 1 90 ? 5.610 -2.882 -5.061 1.00 98.44 90 TYR A O 1
ATOM 710 N N . HIS A 1 91 ? 7.174 -3.977 -3.863 1.00 97.94 91 HIS A N 1
ATOM 711 C CA . HIS A 1 91 ? 8.260 -3.078 -4.246 1.00 97.94 91 HIS A CA 1
ATOM 712 C C . HIS A 1 91 ? 8.573 -3.241 -5.734 1.00 97.94 91 HIS A C 1
ATOM 714 O O . HIS A 1 91 ? 8.496 -4.357 -6.237 1.00 97.94 91 HIS A O 1
ATOM 720 N N . THR A 1 92 ? 8.958 -2.164 -6.424 1.00 97.00 92 THR A N 1
ATOM 721 C CA . THR A 1 92 ? 9.332 -2.221 -7.856 1.00 97.00 92 THR A CA 1
ATOM 722 C C . THR A 1 92 ? 10.476 -3.199 -8.112 1.00 97.00 92 THR A C 1
ATOM 724 O O . THR A 1 92 ? 10.485 -3.897 -9.120 1.00 97.00 92 THR A O 1
ATOM 727 N N . PHE A 1 93 ? 11.400 -3.302 -7.156 1.00 96.38 93 PHE A N 1
ATOM 728 C CA . PHE A 1 93 ? 12.544 -4.209 -7.200 1.00 96.38 93 PHE A CA 1
ATOM 729 C C . PHE A 1 93 ? 12.246 -5.646 -6.730 1.00 96.38 93 PHE A C 1
ATOM 731 O O . PHE A 1 93 ? 13.168 -6.456 -6.579 1.00 96.38 93 PHE A O 1
ATOM 738 N N . GLU A 1 94 ? 10.987 -5.982 -6.428 1.00 97.31 94 GLU A N 1
ATOM 739 C CA . GLU A 1 94 ? 10.606 -7.351 -6.072 1.00 97.31 94 GLU A CA 1
ATOM 740 C C . GLU A 1 94 ? 10.964 -8.292 -7.232 1.00 97.31 94 GLU A C 1
ATOM 742 O O . GLU A 1 94 ? 10.703 -7.987 -8.388 1.00 97.31 94 GLU A O 1
ATOM 747 N N . GLY A 1 95 ? 11.609 -9.427 -6.951 1.00 95.06 95 GLY A N 1
ATOM 748 C CA . GLY A 1 95 ? 12.066 -10.358 -7.997 1.00 95.06 95 GLY A CA 1
ATOM 749 C C . GLY A 1 95 ? 13.321 -9.925 -8.779 1.00 95.06 95 GLY A C 1
ATOM 750 O O . GLY A 1 95 ? 13.917 -10.758 -9.468 1.00 95.06 95 GLY A O 1
ATOM 751 N N . GLY A 1 96 ? 13.800 -8.688 -8.615 1.00 96.25 96 GLY A N 1
ATOM 752 C CA . GLY A 1 96 ? 15.002 -8.188 -9.282 1.00 96.25 96 GLY A CA 1
ATOM 753 C C . GLY A 1 96 ? 14.833 -8.065 -10.802 1.00 96.25 96 GLY A C 1
ATOM 754 O O . GLY A 1 96 ? 13.741 -7.878 -11.327 1.00 96.25 96 GLY A O 1
ATOM 755 N N . CYS A 1 97 ? 15.923 -8.271 -11.547 1.00 96.44 97 CYS A N 1
ATOM 756 C CA . CYS A 1 97 ? 15.886 -8.215 -13.013 1.00 96.44 97 CYS A CA 1
ATOM 757 C C . CYS A 1 97 ? 15.214 -9.427 -13.691 1.00 96.44 97 CYS A C 1
ATOM 759 O O . CYS A 1 97 ? 15.162 -9.476 -14.919 1.00 96.44 97 CYS A O 1
ATOM 761 N N . GLY A 1 98 ? 14.762 -10.439 -12.947 1.00 93.25 98 GLY A N 1
ATOM 762 C CA . GLY A 1 98 ? 14.032 -11.571 -13.522 1.00 93.25 98 GLY A CA 1
ATOM 763 C C . GLY A 1 98 ? 12.559 -11.216 -13.693 1.00 93.25 98 GLY A C 1
ATOM 764 O O . GLY A 1 98 ? 11.858 -11.094 -12.693 1.00 93.25 98 GLY A O 1
ATOM 765 N N . ASN A 1 99 ? 12.098 -11.046 -14.934 1.00 92.50 99 ASN A N 1
ATOM 766 C CA . ASN A 1 99 ? 10.716 -10.659 -15.219 1.00 92.50 99 ASN A CA 1
ATOM 767 C C . ASN A 1 99 ? 10.272 -11.152 -16.609 1.00 92.50 99 ASN A C 1
ATOM 769 O O . ASN A 1 99 ? 10.087 -10.360 -17.533 1.00 92.50 99 ASN A O 1
ATOM 773 N N . ASP A 1 100 ? 10.179 -12.473 -16.776 1.00 92.81 100 ASP A N 1
ATOM 774 C CA . ASP A 1 100 ? 9.830 -13.088 -18.065 1.00 92.81 100 ASP A CA 1
ATOM 775 C C . ASP A 1 100 ? 8.318 -13.000 -18.334 1.00 92.81 100 ASP A C 1
ATOM 777 O O . ASP A 1 100 ? 7.891 -12.885 -19.484 1.00 92.81 100 ASP A O 1
ATOM 781 N N . ASP A 1 101 ? 7.506 -13.035 -17.273 1.00 94.06 101 ASP A N 1
ATOM 782 C CA . ASP A 1 101 ? 6.078 -12.721 -17.297 1.00 94.06 101 ASP A CA 1
ATOM 783 C C . ASP A 1 101 ? 5.745 -11.727 -16.177 1.00 94.06 101 ASP A C 1
ATOM 785 O O . ASP A 1 101 ? 5.587 -12.096 -15.013 1.00 94.06 101 ASP A O 1
ATOM 789 N N . CYS A 1 102 ? 5.564 -10.460 -16.549 1.00 94.50 102 CYS A N 1
ATOM 790 C CA . CYS A 1 102 ? 5.243 -9.357 -15.639 1.00 94.50 102 CYS A CA 1
ATOM 791 C C . CYS A 1 102 ? 3.925 -9.493 -14.870 1.00 94.50 102 CYS A C 1
ATOM 793 O O . CYS A 1 102 ? 3.632 -8.653 -14.025 1.00 94.50 102 CYS A O 1
ATOM 795 N N . LEU A 1 103 ? 3.098 -10.508 -15.138 1.00 94.31 103 LEU A N 1
ATOM 796 C CA . LEU A 1 103 ? 1.905 -10.795 -14.339 1.00 94.31 103 LEU A CA 1
ATOM 797 C C . LEU A 1 103 ? 2.176 -11.806 -13.213 1.00 94.31 103 LEU A C 1
ATOM 799 O O . LEU A 1 103 ? 1.431 -11.831 -12.225 1.00 94.31 103 LEU A O 1
ATOM 803 N N . SER A 1 104 ? 3.215 -12.636 -13.336 1.00 95.25 104 SER A N 1
ATOM 804 C CA . SER A 1 104 ? 3.589 -13.646 -12.335 1.00 95.25 104 SER A CA 1
ATOM 805 C C . SER A 1 104 ? 4.886 -13.334 -11.597 1.00 95.25 104 SER A C 1
ATOM 807 O O . SER A 1 104 ? 4.987 -13.650 -10.402 1.00 95.25 104 SER A O 1
ATOM 809 N N . ASP A 1 105 ? 5.823 -12.702 -12.292 1.00 95.62 105 ASP A N 1
ATOM 810 C CA . ASP A 1 105 ? 7.159 -12.347 -11.836 1.00 95.62 105 ASP A CA 1
ATOM 811 C C . ASP A 1 105 ? 7.204 -10.883 -11.377 1.00 95.62 105 ASP A C 1
ATOM 813 O O . ASP A 1 105 ? 6.215 -10.147 -11.465 1.00 95.62 105 ASP A O 1
ATOM 817 N N . GLY A 1 106 ? 8.357 -10.472 -10.851 1.00 96.25 106 GLY A N 1
ATOM 818 C CA . GLY A 1 106 ? 8.591 -9.095 -10.443 1.00 96.25 106 GLY A CA 1
ATOM 819 C C . GLY A 1 106 ? 7.619 -8.583 -9.371 1.00 96.25 106 GLY A C 1
ATOM 820 O O . GLY A 1 106 ? 7.126 -9.324 -8.509 1.00 96.25 106 GLY A O 1
ATOM 821 N N . ASP A 1 107 ? 7.269 -7.305 -9.493 1.00 97.69 107 ASP A N 1
ATOM 822 C CA . ASP A 1 107 ? 6.228 -6.641 -8.705 1.00 97.69 107 ASP A CA 1
ATOM 823 C C . ASP A 1 107 ? 4.793 -6.961 -9.183 1.00 97.69 107 ASP A C 1
ATOM 825 O O . ASP A 1 107 ? 3.803 -6.545 -8.566 1.00 97.69 107 ASP A O 1
ATOM 829 N N . ARG A 1 108 ? 4.682 -7.768 -10.247 1.00 97.38 108 ARG A N 1
ATOM 830 C CA . ARG A 1 108 ? 3.451 -8.180 -10.926 1.00 97.38 108 ARG A CA 1
ATOM 831 C C . ARG A 1 108 ? 2.660 -7.028 -11.540 1.00 97.38 108 ARG A C 1
ATOM 833 O O . ARG A 1 108 ? 1.418 -7.031 -11.490 1.00 97.38 108 ARG A O 1
ATOM 840 N N . VAL A 1 109 ? 3.372 -6.040 -12.073 1.00 97.75 109 VAL A N 1
ATOM 841 C CA . VAL A 1 109 ? 2.828 -4.923 -12.834 1.00 97.75 109 VAL A CA 1
ATOM 842 C C . VAL A 1 109 ? 3.634 -4.762 -14.132 1.00 97.75 109 VAL A C 1
ATOM 844 O O . VAL A 1 109 ? 4.851 -4.699 -14.145 1.00 97.75 109 VAL A O 1
ATOM 847 N N . CYS A 1 110 ? 2.952 -4.733 -15.278 1.00 96.75 110 CYS A N 1
ATOM 848 C CA . CYS A 1 110 ? 3.630 -4.771 -16.583 1.00 96.75 110 CYS A CA 1
ATOM 849 C C . CYS A 1 110 ? 4.111 -3.413 -17.102 1.00 96.75 110 CYS A C 1
ATOM 851 O O . CYS A 1 110 ? 4.828 -3.361 -18.096 1.00 96.75 110 CYS A O 1
ATOM 853 N N . ASP A 1 111 ? 3.687 -2.314 -16.480 1.00 97.31 111 ASP A N 1
ATOM 854 C CA . ASP A 1 111 ? 4.142 -0.966 -16.827 1.00 97.31 111 ASP A CA 1
ATOM 855 C C . ASP A 1 111 ? 5.173 -0.403 -15.835 1.00 97.31 111 ASP A C 1
ATOM 857 O O . ASP A 1 111 ? 5.549 0.766 -15.936 1.00 97.31 111 ASP A O 1
ATOM 861 N N . THR A 1 112 ? 5.677 -1.248 -14.936 1.00 97.19 112 THR A N 1
ATOM 862 C CA . THR A 1 112 ? 6.867 -1.017 -14.119 1.00 97.19 112 THR A CA 1
ATOM 863 C C . THR A 1 112 ? 8.038 -1.828 -14.705 1.00 97.19 112 THR A C 1
ATOM 865 O O . THR A 1 112 ? 7.953 -3.049 -14.854 1.00 97.19 112 THR A O 1
ATOM 868 N N . PRO A 1 113 ? 9.130 -1.168 -15.129 1.00 96.69 113 PRO A N 1
ATOM 869 C CA . PRO A 1 113 ? 10.358 -1.836 -15.542 1.00 96.69 113 PRO A CA 1
ATOM 870 C C . PRO A 1 113 ? 10.908 -2.765 -14.450 1.00 96.69 113 PRO A C 1
ATOM 872 O O . PRO A 1 113 ? 10.789 -2.423 -13.271 1.00 96.69 113 PRO A O 1
ATOM 875 N N . PRO A 1 114 ? 11.537 -3.901 -14.808 1.00 96.62 114 PRO A N 1
ATOM 876 C CA . PRO A 1 114 ? 12.282 -4.715 -13.853 1.00 96.62 114 PRO A CA 1
ATOM 877 C C . PRO A 1 114 ? 13.369 -3.881 -13.175 1.00 96.62 114 PRO A C 1
ATOM 879 O O . PRO A 1 114 ? 14.088 -3.139 -13.838 1.00 96.62 114 PRO A O 1
ATOM 882 N N . ASP A 1 115 ? 13.511 -4.041 -11.866 1.00 95.06 115 ASP A N 1
ATOM 883 C CA . ASP A 1 115 ? 14.348 -3.185 -11.033 1.00 95.06 115 ASP A CA 1
ATOM 884 C C . ASP A 1 115 ? 15.073 -4.030 -9.969 1.00 95.06 115 ASP A C 1
ATOM 886 O O . ASP A 1 115 ? 14.580 -5.065 -9.526 1.00 95.06 115 ASP A O 1
ATOM 890 N N . GLN A 1 116 ? 16.273 -3.627 -9.558 1.00 95.00 116 GLN A N 1
ATOM 891 C CA . GLN A 1 116 ? 17.004 -4.197 -8.417 1.00 95.00 116 GLN A CA 1
ATOM 892 C C . GLN A 1 116 ? 17.617 -3.115 -7.504 1.00 95.00 116 GLN A C 1
ATOM 894 O O . GLN A 1 116 ? 18.479 -3.400 -6.661 1.00 95.00 116 GLN A O 1
ATOM 899 N N . SER A 1 117 ? 17.198 -1.861 -7.665 1.00 90.06 117 SER A N 1
ATOM 900 C CA . SER A 1 117 ? 17.675 -0.704 -6.918 1.00 90.06 117 SER A CA 1
ATOM 901 C C . SER A 1 117 ? 17.072 -0.665 -5.513 1.00 90.06 117 SER A C 1
ATOM 903 O O . SER A 1 117 ? 16.016 -0.106 -5.253 1.00 90.06 117 SER A O 1
ATOM 905 N N . THR A 1 118 ? 17.807 -1.216 -4.548 1.00 88.94 118 THR A N 1
ATOM 906 C CA . THR A 1 118 ? 17.425 -1.201 -3.120 1.00 88.94 118 THR A CA 1
ATOM 907 C C . THR A 1 118 ? 18.080 -0.067 -2.327 1.00 88.94 118 THR A C 1
ATOM 909 O O . THR A 1 118 ? 18.036 -0.045 -1.094 1.00 88.94 118 THR A O 1
ATOM 912 N N . VAL A 1 119 ? 18.728 0.873 -3.023 1.00 85.75 119 VAL A N 1
ATOM 913 C CA . VAL A 1 119 ? 19.457 1.998 -2.428 1.00 85.75 119 VAL A CA 1
ATOM 914 C C . VAL A 1 119 ? 18.915 3.335 -2.935 1.00 85.75 119 VAL A C 1
ATOM 916 O O . VAL A 1 119 ? 18.572 3.441 -4.112 1.00 85.75 119 VAL A O 1
ATOM 919 N N . PRO A 1 120 ? 18.901 4.391 -2.100 1.00 85.06 120 PRO A N 1
ATOM 920 C CA . PRO A 1 120 ? 18.346 5.673 -2.513 1.00 85.06 120 PRO A CA 1
ATOM 921 C C . PRO A 1 120 ? 19.102 6.308 -3.682 1.00 85.06 120 PRO A C 1
ATOM 923 O O . PRO A 1 120 ? 20.282 6.652 -3.571 1.00 85.06 120 PRO A O 1
ATOM 926 N N . VAL A 1 121 ? 18.385 6.560 -4.775 1.00 87.62 121 VAL A N 1
ATOM 927 C CA . VAL A 1 121 ? 18.844 7.413 -5.878 1.00 87.62 121 VAL A CA 1
ATOM 928 C C . VAL A 1 121 ? 18.498 8.878 -5.559 1.00 87.62 121 VAL A C 1
ATOM 930 O O . VAL A 1 121 ? 17.361 9.169 -5.173 1.00 87.62 121 VAL A O 1
ATOM 933 N N . PRO A 1 122 ? 19.446 9.833 -5.680 1.00 88.62 122 PRO A N 1
ATOM 934 C CA . PRO A 1 122 ? 19.160 11.249 -5.469 1.00 88.62 122 PRO A CA 1
ATOM 935 C C . PRO A 1 122 ? 18.084 11.784 -6.417 1.00 88.62 122 PRO A C 1
ATOM 937 O O . PRO A 1 122 ? 17.973 11.365 -7.566 1.00 88.62 122 PRO A O 1
ATOM 940 N N . CYS A 1 123 ? 17.350 12.793 -5.960 1.00 88.88 123 CYS A N 1
ATOM 941 C CA . CYS A 1 123 ? 16.390 13.532 -6.772 1.00 88.88 123 CYS A CA 1
ATOM 942 C C . CYS A 1 123 ? 17.007 14.070 -8.071 1.00 88.88 123 CYS A C 1
ATOM 944 O O . CYS A 1 123 ? 18.017 14.774 -8.031 1.00 88.88 123 CYS A O 1
ATOM 946 N N . GLY A 1 124 ? 16.385 13.767 -9.214 1.00 85.75 124 GLY A N 1
ATOM 947 C CA . GLY A 1 124 ? 16.904 14.136 -10.538 1.00 85.75 124 GLY A CA 1
ATOM 948 C C . GLY A 1 124 ? 18.115 13.313 -10.994 1.00 85.75 124 GLY A C 1
ATOM 949 O O . GLY A 1 124 ? 18.697 13.619 -12.033 1.00 85.75 124 GLY A O 1
ATOM 950 N N . GLY A 1 125 ? 18.502 12.291 -10.225 1.00 87.88 125 GLY A N 1
ATOM 951 C CA . GLY A 1 125 ? 19.402 11.241 -10.678 1.00 87.88 125 GLY A CA 1
ATOM 952 C C . GLY A 1 125 ? 18.735 10.346 -11.720 1.00 87.88 125 GLY A C 1
ATOM 953 O O . GLY A 1 125 ? 17.586 10.547 -12.095 1.00 87.88 125 GLY A O 1
ATOM 954 N N . SER A 1 126 ? 19.478 9.357 -12.194 1.00 88.31 126 SER A N 1
ATOM 955 C CA . SER A 1 126 ? 18.971 8.309 -13.075 1.00 88.31 126 SER A CA 1
ATOM 956 C C . SER A 1 126 ? 19.739 7.031 -12.798 1.00 88.31 126 SER A C 1
ATOM 958 O O . SER A 1 126 ? 20.965 7.082 -12.655 1.00 88.31 126 SER A O 1
ATOM 960 N N . ALA A 1 127 ? 19.039 5.909 -12.772 1.00 90.50 127 ALA A N 1
ATOM 961 C CA . ALA A 1 127 ? 19.616 4.583 -12.660 1.00 90.50 127 ALA A CA 1
ATOM 962 C C . ALA A 1 127 ? 18.929 3.669 -13.676 1.00 90.50 127 ALA A C 1
ATOM 964 O O . ALA A 1 127 ? 17.773 3.885 -14.031 1.00 90.50 127 ALA A O 1
ATOM 965 N N . ASN A 1 128 ? 19.675 2.696 -14.177 1.00 94.75 128 ASN A N 1
ATOM 966 C CA . ASN A 1 128 ? 19.105 1.533 -14.830 1.00 94.75 128 ASN A CA 1
ATOM 967 C C . ASN A 1 128 ? 19.871 0.332 -14.292 1.00 94.75 128 ASN A C 1
ATOM 969 O O . ASN A 1 128 ? 21.074 0.196 -14.548 1.00 94.75 128 ASN A O 1
ATOM 973 N N . SER A 1 129 ? 19.210 -0.452 -13.458 1.00 95.19 129 SER A N 1
ATOM 974 C CA . SER A 1 129 ? 19.826 -1.582 -12.784 1.00 95.19 129 SER A CA 1
ATOM 975 C C . SER A 1 129 ? 19.607 -2.893 -13.534 1.00 95.19 129 SER A C 1
ATOM 977 O O . SER A 1 129 ? 20.343 -3.853 -13.279 1.00 95.19 129 SER A O 1
ATOM 979 N N . CYS A 1 130 ? 18.682 -2.920 -14.494 1.00 96.00 130 CYS A N 1
ATOM 980 C CA . CYS A 1 130 ? 18.330 -4.087 -15.287 1.00 96.00 130 CYS A CA 1
ATOM 981 C C . CYS A 1 130 ? 18.488 -3.821 -16.795 1.00 96.00 130 CYS A C 1
ATOM 983 O O . CYS A 1 130 ? 18.985 -2.793 -17.227 1.00 96.00 130 CYS A O 1
ATOM 985 N N . SER A 1 131 ? 18.253 -4.847 -17.609 1.00 96.06 131 SER A N 1
ATOM 986 C CA . SER A 1 131 ? 18.219 -4.721 -19.084 1.00 96.06 131 SER A CA 1
ATOM 987 C C . SER A 1 131 ? 17.281 -5.751 -19.714 1.00 96.06 131 SER A C 1
ATOM 989 O O . SER A 1 131 ? 17.392 -6.135 -20.883 1.00 96.06 131 SER A O 1
ATOM 991 N N . THR A 1 132 ? 16.388 -6.280 -18.883 1.00 94.62 132 THR A N 1
ATOM 992 C CA . THR A 1 132 ? 15.497 -7.403 -19.165 1.00 94.62 132 THR A CA 1
ATOM 993 C C . THR A 1 132 ? 14.082 -6.934 -19.486 1.00 94.62 132 THR A C 1
ATOM 995 O O . THR A 1 132 ? 13.218 -7.758 -19.741 1.00 94.62 132 THR A O 1
ATOM 998 N N . ASP A 1 133 ? 13.862 -5.628 -19.589 1.00 95.19 133 ASP A N 1
ATOM 999 C CA . ASP A 1 133 ? 12.592 -4.944 -19.851 1.00 95.19 133 ASP A CA 1
ATOM 1000 C C . ASP A 1 133 ? 11.887 -5.464 -21.105 1.00 95.19 133 ASP A C 1
ATOM 1002 O O . ASP A 1 133 ? 10.666 -5.568 -21.182 1.00 95.19 133 ASP A O 1
ATOM 1006 N N . THR A 1 134 ? 12.673 -5.827 -22.120 1.00 94.06 134 THR A N 1
ATOM 1007 C CA . THR A 1 134 ? 12.126 -6.386 -23.363 1.00 94.06 134 THR A CA 1
ATOM 1008 C C . THR A 1 134 ? 11.500 -7.769 -23.184 1.00 94.06 134 THR A C 1
ATOM 1010 O O . THR A 1 134 ? 10.668 -8.165 -23.997 1.00 94.06 134 THR A O 1
ATOM 1013 N N . GLN A 1 135 ? 11.859 -8.487 -22.116 1.00 89.69 135 GLN A N 1
ATOM 1014 C CA . GLN A 1 135 ? 11.239 -9.755 -21.726 1.00 89.69 135 GLN A CA 1
ATOM 1015 C C . GLN A 1 135 ? 9.921 -9.508 -20.980 1.00 89.69 135 GLN A C 1
ATOM 1017 O O . GLN A 1 135 ? 8.966 -10.241 -21.206 1.00 89.69 135 GLN A O 1
ATOM 1022 N N . SER A 1 136 ? 9.815 -8.406 -20.229 1.00 85.25 136 SER A N 1
ATOM 1023 C CA . SER A 1 136 ? 8.590 -7.994 -19.530 1.00 85.25 136 SER A CA 1
ATOM 1024 C C . SER A 1 136 ? 7.609 -7.184 -20.392 1.00 85.25 136 SER A C 1
ATOM 1026 O O . SER A 1 136 ? 6.630 -6.642 -19.884 1.00 85.25 136 SER A O 1
ATOM 1028 N N . GLY A 1 137 ? 7.836 -7.110 -21.709 1.00 88.12 137 GLY A N 1
ATOM 1029 C CA . GLY A 1 137 ? 6.907 -6.510 -22.672 1.00 88.12 137 GLY A CA 1
ATOM 1030 C C . GLY A 1 137 ? 7.214 -5.067 -23.084 1.00 88.12 137 GLY A C 1
ATOM 1031 O O . GLY A 1 137 ? 6.484 -4.510 -23.910 1.00 88.12 137 GLY A O 1
ATOM 1032 N N . PHE A 1 138 ? 8.299 -4.462 -22.592 1.00 95.50 138 PHE A N 1
ATOM 1033 C CA . PHE A 1 138 ? 8.738 -3.150 -23.071 1.00 95.50 138 PHE A CA 1
ATOM 1034 C C . PHE A 1 138 ? 9.395 -3.247 -24.455 1.00 95.50 138 PHE A C 1
ATOM 1036 O O . PHE A 1 138 ? 10.037 -4.230 -24.814 1.00 95.50 138 PHE A O 1
ATOM 1043 N N . ALA A 1 139 ? 9.267 -2.195 -25.266 1.00 96.12 139 ALA A N 1
ATOM 1044 C CA . ALA A 1 139 ? 9.868 -2.175 -26.603 1.00 96.12 139 ALA A CA 1
ATOM 1045 C C . ALA A 1 139 ? 11.401 -2.020 -26.573 1.00 96.12 139 ALA A C 1
ATOM 1047 O O . ALA A 1 139 ? 12.090 -2.452 -27.498 1.00 96.12 139 ALA A O 1
ATOM 1048 N N . THR A 1 140 ? 11.928 -1.377 -25.532 1.00 96.44 140 THR A N 1
ATOM 1049 C CA . THR A 1 140 ? 13.358 -1.145 -25.304 1.00 96.44 140 THR A CA 1
ATOM 1050 C C . THR A 1 140 ? 13.662 -1.235 -23.816 1.00 96.44 140 THR A C 1
ATOM 1052 O O . THR A 1 140 ? 12.750 -1.132 -23.000 1.00 96.44 140 THR A O 1
ATOM 1055 N N . ASP A 1 141 ? 14.945 -1.342 -23.489 1.00 96.25 141 ASP A N 1
ATOM 1056 C CA . ASP A 1 141 ? 15.492 -1.094 -22.151 1.00 96.25 141 ASP A CA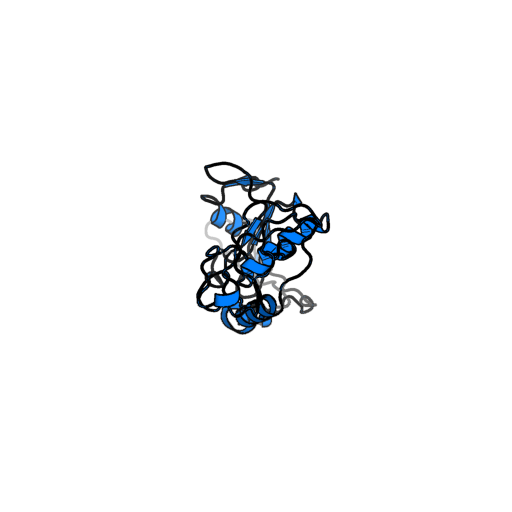 1
ATOM 1057 C C . ASP A 1 141 ? 14.963 0.236 -21.570 1.00 96.25 141 ASP A C 1
ATOM 1059 O O . ASP A 1 141 ? 14.892 1.233 -22.307 1.00 96.25 141 ASP A O 1
ATOM 1063 N N . GLN A 1 142 ? 14.539 0.239 -20.302 1.00 96.25 142 GLN A N 1
ATOM 1064 C CA . GLN A 1 142 ? 14.005 1.409 -19.594 1.00 96.25 142 GLN A CA 1
ATOM 1065 C C . GLN A 1 142 ? 14.883 1.762 -18.391 1.00 96.25 142 GLN A C 1
ATOM 1067 O O . GLN A 1 142 ? 15.757 1.013 -17.992 1.00 96.25 142 GLN A O 1
ATOM 1072 N N . GLN A 1 143 ? 14.683 2.951 -17.826 1.00 95.19 143 GLN A N 1
ATOM 1073 C CA . GLN A 1 143 ? 15.297 3.305 -16.545 1.00 95.19 143 GLN A CA 1
ATOM 1074 C C . GLN A 1 143 ? 14.416 2.840 -15.387 1.00 95.19 143 GLN A C 1
ATOM 1076 O O . GLN A 1 143 ? 13.188 2.887 -15.500 1.00 95.19 143 GLN A O 1
ATOM 1081 N N . ASP A 1 144 ? 15.045 2.516 -14.258 1.00 94.94 144 ASP A N 1
ATOM 1082 C CA . ASP A 1 144 ? 14.355 2.201 -13.008 1.00 94.94 144 ASP A CA 1
ATOM 1083 C C . ASP A 1 144 ? 13.456 3.380 -12.593 1.00 94.94 144 ASP A C 1
ATOM 1085 O O . ASP A 1 144 ? 13.837 4.557 -12.679 1.00 94.94 144 ASP A O 1
ATOM 1089 N N . MET A 1 145 ? 12.256 3.082 -12.099 1.00 94.31 145 MET A N 1
ATOM 1090 C CA . MET A 1 145 ? 11.284 4.098 -11.690 1.00 94.31 145 MET A CA 1
ATOM 1091 C C . MET A 1 145 ? 11.505 4.557 -10.238 1.00 94.31 145 MET A C 1
ATOM 1093 O O . MET A 1 145 ? 10.580 4.529 -9.438 1.00 94.31 145 MET A O 1
ATOM 1097 N N . PHE A 1 146 ? 12.677 5.100 -9.898 1.00 92.19 146 PHE A N 1
ATOM 1098 C CA . PHE A 1 146 ? 13.013 5.553 -8.526 1.00 92.19 146 PHE A CA 1
ATOM 1099 C C . PHE A 1 146 ? 12.139 6.702 -7.971 1.00 92.19 146 PHE A C 1
ATOM 1101 O O . PHE A 1 146 ? 12.252 7.089 -6.806 1.00 92.19 146 PHE A O 1
ATOM 1108 N N . TRP A 1 147 ? 11.290 7.301 -8.808 1.00 92.12 147 TRP A N 1
ATOM 1109 C CA . TRP A 1 147 ? 10.261 8.272 -8.421 1.00 92.12 147 TRP A CA 1
ATOM 1110 C C . TRP A 1 147 ? 8.919 7.612 -8.064 1.00 92.12 147 TRP A C 1
ATOM 1112 O O . TRP A 1 147 ? 7.991 8.306 -7.634 1.00 92.12 147 TRP A O 1
ATOM 1122 N N . ASN A 1 148 ? 8.781 6.307 -8.289 1.00 95.94 148 ASN A N 1
ATOM 1123 C CA . ASN A 1 148 ? 7.605 5.527 -7.946 1.00 95.94 148 ASN A CA 1
ATOM 1124 C C . ASN A 1 148 ? 7.489 5.426 -6.425 1.00 95.94 148 ASN A C 1
ATOM 1126 O O . ASN A 1 148 ? 8.492 5.270 -5.731 1.00 95.94 148 ASN A O 1
ATOM 1130 N N . TYR A 1 149 ? 6.267 5.494 -5.900 1.00 96.69 149 TYR A N 1
ATOM 1131 C CA . TYR A 1 149 ? 6.057 5.352 -4.460 1.00 96.69 149 TYR A CA 1
ATOM 1132 C C . TYR A 1 149 ? 6.511 3.997 -3.916 1.00 96.69 149 TYR A C 1
ATOM 1134 O O . TYR A 1 149 ? 6.802 3.943 -2.733 1.00 96.69 149 TYR A O 1
ATOM 1142 N N . MET A 1 150 ? 6.588 2.940 -4.731 1.00 97.44 150 MET A N 1
ATOM 1143 C CA . MET A 1 150 ? 6.973 1.581 -4.322 1.00 97.44 150 MET A CA 1
ATOM 1144 C C . MET A 1 150 ? 8.474 1.275 -4.460 1.00 97.44 150 MET A C 1
ATOM 1146 O O . MET A 1 150 ? 8.882 0.137 -4.242 1.00 97.44 150 MET A O 1
ATOM 1150 N N . ASP A 1 151 ? 9.297 2.263 -4.796 1.00 94.50 151 ASP A N 1
ATOM 1151 C CA . ASP A 1 151 ? 10.759 2.138 -4.863 1.00 94.50 151 ASP A CA 1
ATOM 1152 C C . ASP A 1 151 ? 11.408 2.619 -3.542 1.00 94.50 151 ASP A C 1
ATOM 1154 O O . ASP A 1 151 ? 10.752 3.254 -2.716 1.00 94.50 151 ASP A O 1
ATOM 1158 N N . TYR A 1 152 ? 12.700 2.363 -3.320 1.00 90.94 152 TYR A N 1
ATOM 1159 C CA . TYR A 1 152 ? 13.513 2.915 -2.218 1.00 90.94 152 TYR A CA 1
ATOM 1160 C C . TYR A 1 152 ? 14.391 4.109 -2.622 1.00 90.94 152 TYR A C 1
ATOM 1162 O O . TYR A 1 152 ? 15.327 4.484 -1.906 1.00 90.94 152 TYR A O 1
ATOM 1170 N N . GLY A 1 153 ? 14.059 4.756 -3.739 1.00 86.50 153 GLY A N 1
ATOM 1171 C CA . GLY A 1 153 ? 14.554 6.068 -4.125 1.00 86.50 153 GLY A CA 1
ATOM 1172 C C . GLY A 1 153 ? 14.393 7.132 -3.031 1.00 86.50 153 GLY A C 1
ATOM 1173 O O . GLY A 1 153 ? 13.880 6.911 -1.933 1.00 86.50 153 GLY A O 1
ATOM 1174 N N . ASN A 1 154 ? 14.870 8.348 -3.296 1.00 87.88 154 ASN A N 1
ATOM 1175 C CA . ASN A 1 154 ? 14.720 9.412 -2.310 1.00 87.88 154 ASN A CA 1
ATOM 1176 C C . ASN A 1 154 ? 13.241 9.805 -2.149 1.00 87.88 154 ASN A C 1
ATOM 1178 O O . ASN A 1 154 ? 12.700 10.513 -2.989 1.00 87.88 154 ASN A O 1
ATOM 1182 N N . TRP A 1 155 ? 12.651 9.424 -1.018 1.00 85.50 155 TRP A N 1
ATOM 1183 C CA . TRP A 1 155 ? 11.388 9.842 -0.400 1.00 85.50 155 TRP A CA 1
ATOM 1184 C C . TRP A 1 155 ? 10.883 11.238 -0.801 1.00 85.50 155 TRP A C 1
ATOM 1186 O O . TRP A 1 155 ? 9.700 11.423 -1.069 1.00 85.50 155 TRP A O 1
ATOM 1196 N N . ASN A 1 156 ? 11.765 12.244 -0.867 1.00 86.19 156 ASN A N 1
ATOM 1197 C CA . ASN A 1 156 ? 11.392 13.618 -1.241 1.00 86.19 156 ASN A CA 1
ATOM 1198 C C . ASN A 1 156 ? 10.977 13.778 -2.713 1.00 86.19 156 ASN A C 1
ATOM 1200 O O . ASN A 1 156 ? 10.496 14.843 -3.098 1.00 86.19 156 ASN A O 1
ATOM 1204 N N . CYS A 1 157 ? 11.208 12.754 -3.526 1.00 86.56 157 CYS A N 1
ATOM 1205 C CA . CYS A 1 157 ? 11.050 12.749 -4.972 1.00 86.56 157 CYS A CA 1
ATOM 1206 C C . CYS A 1 157 ? 10.137 11.636 -5.477 1.00 86.56 157 CYS A C 1
ATOM 1208 O O . CYS A 1 157 ? 9.987 11.486 -6.690 1.00 86.56 157 CYS A O 1
ATOM 1210 N N . TYR A 1 158 ? 9.468 10.921 -4.569 1.00 91.75 158 TYR A N 1
ATOM 1211 C CA . TYR A 1 158 ? 8.319 10.125 -4.961 1.00 91.75 158 TYR A CA 1
ATOM 1212 C C . TYR A 1 158 ? 7.221 11.014 -5.538 1.00 91.75 158 TYR A C 1
ATOM 1214 O O . TYR A 1 158 ? 6.984 12.125 -5.053 1.00 91.75 158 TYR A O 1
ATOM 1222 N N . SER A 1 159 ? 6.549 10.533 -6.580 1.00 92.06 159 SER A N 1
ATOM 1223 C CA . SER A 1 159 ? 5.624 11.375 -7.341 1.00 92.06 159 SER A CA 1
ATOM 1224 C C . SER A 1 159 ? 4.364 10.681 -7.838 1.00 92.06 159 SER A C 1
ATOM 1226 O O . SER A 1 159 ? 3.330 11.343 -7.922 1.00 92.06 159 SER A O 1
ATOM 1228 N N . ALA A 1 160 ? 4.414 9.391 -8.174 1.00 95.62 160 ALA A N 1
ATOM 1229 C CA . ALA A 1 160 ? 3.264 8.710 -8.757 1.00 95.62 160 ALA A CA 1
ATOM 1230 C C . ALA A 1 160 ? 3.342 7.184 -8.627 1.00 95.62 160 ALA A C 1
ATOM 1232 O O . ALA A 1 160 ? 4.415 6.605 -8.468 1.00 95.62 160 ALA A O 1
ATOM 1233 N N . PHE A 1 161 ? 2.171 6.559 -8.735 1.00 98.44 161 PHE A N 1
ATOM 1234 C CA . PHE A 1 161 ? 2.026 5.161 -9.126 1.00 98.44 161 PHE A CA 1
ATOM 1235 C C . PHE A 1 161 ? 1.895 5.068 -10.649 1.00 98.44 161 PHE A C 1
ATOM 1237 O O . PHE A 1 161 ? 1.470 6.032 -11.298 1.00 98.44 161 PHE A O 1
ATOM 1244 N N . SER A 1 162 ? 2.214 3.911 -11.219 1.00 98.19 162 SER A N 1
ATOM 1245 C CA . SER A 1 162 ? 1.890 3.620 -12.613 1.00 98.19 162 SER A CA 1
ATOM 1246 C C . SER A 1 162 ? 0.387 3.328 -12.788 1.00 98.19 162 SER A C 1
ATOM 1248 O O . SER A 1 162 ? -0.300 2.974 -11.821 1.00 98.19 162 SER A O 1
ATOM 1250 N N . PRO A 1 163 ? -0.161 3.460 -14.008 1.00 98.44 163 PRO A N 1
ATOM 1251 C CA . PRO A 1 163 ? -1.507 2.980 -14.320 1.00 98.44 163 PRO A CA 1
ATOM 1252 C C . PRO A 1 163 ? -1.752 1.514 -13.923 1.00 98.44 163 PRO A C 1
ATOM 1254 O O . PRO A 1 163 ? -2.770 1.221 -13.302 1.00 98.44 163 PRO A O 1
ATOM 1257 N N . GLY A 1 164 ? -0.812 0.606 -14.193 1.00 9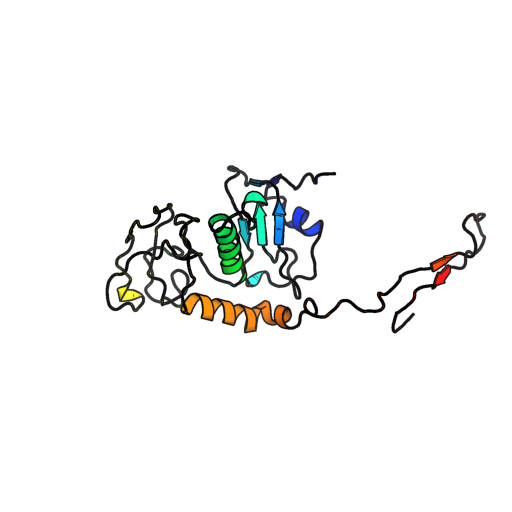8.31 164 GLY A N 1
ATOM 1258 C CA . GLY A 1 164 ? -0.932 -0.811 -13.843 1.00 98.31 164 GLY A CA 1
ATOM 1259 C C . GLY A 1 164 ? -0.935 -1.065 -12.332 1.00 98.31 164 GLY A C 1
ATOM 1260 O O . GLY A 1 164 ? -1.679 -1.918 -11.844 1.00 98.31 164 GLY A O 1
ATOM 1261 N N . GLN A 1 165 ? -0.180 -0.276 -11.562 1.00 98.75 165 GLN A N 1
ATOM 1262 C CA . GLN A 1 165 ? -0.271 -0.281 -10.101 1.00 98.75 165 GLN A CA 1
ATOM 1263 C C . GLN A 1 165 ? -1.659 0.186 -9.634 1.00 98.75 165 GLN A C 1
ATOM 1265 O O . GLN A 1 165 ? -2.246 -0.427 -8.742 1.00 98.75 165 GLN A O 1
ATOM 1270 N N . ALA A 1 166 ? -2.228 1.230 -10.246 1.00 98.69 166 ALA A N 1
ATOM 1271 C CA . ALA A 1 166 ? -3.583 1.676 -9.924 1.00 98.69 166 ALA A CA 1
ATOM 1272 C C . ALA A 1 166 ? -4.628 0.582 -10.207 1.00 98.69 166 ALA A C 1
ATOM 1274 O O . ALA A 1 166 ? -5.436 0.277 -9.329 1.00 98.69 166 ALA A O 1
ATOM 1275 N N . ASP A 1 167 ? -4.566 -0.061 -11.375 1.00 98.62 167 ASP A N 1
ATOM 1276 C CA . ASP A 1 167 ? -5.462 -1.164 -11.744 1.00 98.62 167 ASP A CA 1
ATOM 1277 C C . ASP A 1 167 ? -5.374 -2.328 -10.748 1.00 98.62 167 ASP A C 1
ATOM 1279 O O . ASP A 1 167 ? -6.393 -2.871 -10.309 1.00 98.62 167 ASP A O 1
ATOM 1283 N N . ARG A 1 168 ? -4.157 -2.680 -10.322 1.00 98.50 168 ARG A N 1
ATOM 1284 C CA . ARG A 1 168 ? -3.926 -3.717 -9.312 1.00 98.50 168 ARG A CA 1
ATOM 1285 C C . ARG A 1 168 ? -4.530 -3.347 -7.956 1.00 98.50 168 ARG A C 1
ATOM 1287 O O . ARG A 1 168 ? -5.179 -4.190 -7.335 1.00 98.50 168 ARG A O 1
ATOM 1294 N N . MET A 1 169 ? -4.359 -2.102 -7.505 1.00 98.75 169 MET A N 1
ATOM 1295 C CA . MET A 1 169 ? -4.968 -1.620 -6.259 1.00 98.75 169 MET A CA 1
ATOM 1296 C C . MET A 1 169 ? -6.498 -1.652 -6.322 1.00 98.75 169 MET A C 1
ATOM 1298 O O . MET A 1 169 ? -7.135 -2.133 -5.382 1.00 98.75 169 MET A O 1
ATOM 1302 N N . TYR A 1 170 ? -7.093 -1.204 -7.434 1.00 98.44 170 TYR A N 1
ATOM 1303 C CA . TYR A 1 170 ? -8.540 -1.292 -7.649 1.00 98.44 170 TYR A CA 1
ATOM 1304 C C . TYR A 1 170 ? -9.030 -2.737 -7.605 1.00 98.44 170 TYR A C 1
ATOM 1306 O O . TYR A 1 170 ? -10.006 -3.028 -6.918 1.00 98.44 170 TYR A O 1
ATOM 1314 N N . TRP A 1 171 ? -8.312 -3.667 -8.240 1.00 98.44 171 TRP A N 1
ATOM 1315 C CA . TRP A 1 171 ? -8.671 -5.082 -8.191 1.00 98.44 171 TRP A CA 1
ATOM 1316 C C . TRP A 1 171 ? -8.718 -5.617 -6.754 1.00 98.44 171 TRP A C 1
ATOM 1318 O O . TRP A 1 171 ? -9.659 -6.325 -6.391 1.00 98.44 171 TRP A O 1
ATOM 1328 N N . PHE A 1 172 ? -7.747 -5.269 -5.903 1.00 98.50 172 PHE A N 1
ATOM 1329 C CA . PHE A 1 172 ? -7.758 -5.710 -4.506 1.00 98.50 172 PHE A CA 1
ATOM 1330 C C . PHE A 1 172 ? -8.887 -5.083 -3.687 1.00 98.50 172 PHE A C 1
ATOM 1332 O O . PHE A 1 172 ? -9.440 -5.779 -2.832 1.00 98.50 172 PHE A O 1
ATOM 1339 N N . ILE A 1 173 ? -9.248 -3.826 -3.955 1.00 97.69 173 ILE A N 1
ATOM 1340 C CA . ILE A 1 173 ? -10.417 -3.173 -3.350 1.00 97.69 173 ILE A CA 1
ATOM 1341 C C . ILE A 1 173 ? -11.698 -3.905 -3.756 1.00 97.69 173 ILE A C 1
ATOM 1343 O O . ILE A 1 173 ? -12.456 -4.309 -2.885 1.00 97.69 173 ILE A O 1
ATOM 1347 N N . ASP A 1 174 ? -11.897 -4.161 -5.047 1.00 97.88 174 ASP A N 1
ATOM 1348 C CA . ASP A 1 174 ? -13.144 -4.727 -5.575 1.00 97.88 174 ASP A CA 1
ATOM 1349 C C . ASP A 1 174 ? -13.316 -6.231 -5.297 1.00 97.88 174 ASP A C 1
ATOM 1351 O O . ASP A 1 174 ? -14.398 -6.781 -5.501 1.00 97.88 174 ASP A O 1
ATOM 1355 N N . ASN A 1 175 ? -12.262 -6.919 -4.841 1.00 97.75 175 ASN A N 1
ATOM 1356 C CA . ASN A 1 175 ? -12.288 -8.367 -4.615 1.00 97.75 175 ASN A CA 1
ATOM 1357 C C . ASN A 1 175 ? -11.959 -8.745 -3.171 1.00 97.75 175 ASN A C 1
ATOM 1359 O O . ASN A 1 175 ? -12.809 -9.256 -2.445 1.00 97.75 175 ASN A O 1
ATOM 1363 N N . VAL A 1 176 ? -10.709 -8.544 -2.750 1.00 98.06 176 VAL A N 1
ATOM 1364 C CA . VAL A 1 176 ? -10.224 -9.054 -1.457 1.00 98.06 176 VAL A CA 1
ATOM 1365 C C . VAL A 1 176 ? -10.684 -8.166 -0.308 1.00 98.06 176 VAL A C 1
ATOM 1367 O O . VAL A 1 176 ? -11.010 -8.680 0.756 1.00 98.06 176 VAL A O 1
ATOM 1370 N N . ARG A 1 177 ? -10.719 -6.849 -0.525 1.00 97.69 177 ARG A N 1
ATOM 1371 C CA . ARG A 1 177 ? -11.063 -5.832 0.475 1.00 97.69 177 ARG A CA 1
ATOM 1372 C C . ARG A 1 177 ? -12.442 -5.200 0.235 1.00 97.69 177 ARG A C 1
ATOM 1374 O O . ARG A 1 177 ? -12.681 -4.079 0.680 1.00 97.69 177 ARG A O 1
ATOM 1381 N N . LEU A 1 178 ? -13.345 -5.913 -0.446 1.00 96.94 178 LEU A N 1
ATOM 1382 C CA . LEU A 1 178 ? -14.641 -5.392 -0.903 1.00 96.94 178 LEU A CA 1
ATOM 1383 C C . LEU A 1 178 ? -15.490 -4.798 0.229 1.00 96.94 178 LEU A C 1
ATOM 1385 O O . LEU A 1 178 ? -16.126 -3.764 0.036 1.00 96.94 178 LEU A O 1
ATOM 1389 N N . SER A 1 179 ? -15.454 -5.390 1.426 1.00 96.50 179 SER A N 1
ATOM 1390 C CA . SER A 1 179 ? -16.236 -4.907 2.573 1.00 96.50 179 SER A CA 1
ATOM 1391 C C . SER A 1 179 ? -15.823 -3.511 3.054 1.00 96.50 179 SER A C 1
ATOM 1393 O O . SER A 1 179 ? -16.608 -2.841 3.722 1.00 96.50 179 SER A O 1
ATOM 1395 N N . LEU A 1 180 ? -14.641 -3.006 2.671 1.00 95.31 180 LEU A N 1
ATOM 1396 C CA . LEU A 1 180 ? -14.270 -1.613 2.943 1.00 95.31 180 LEU A CA 1
ATOM 1397 C C . LEU A 1 180 ? -15.196 -0.621 2.224 1.00 95.31 180 LEU A C 1
ATOM 1399 O O . LEU A 1 180 ? -15.437 0.465 2.748 1.00 95.31 180 LEU A O 1
ATOM 1403 N N . LEU A 1 181 ? -15.733 -0.986 1.054 1.00 93.75 181 LEU A N 1
ATOM 1404 C CA . LEU A 1 181 ? -16.690 -0.158 0.310 1.00 93.75 181 LEU A CA 1
ATOM 1405 C C . LEU A 1 181 ? -18.085 -0.147 0.950 1.00 93.75 181 LEU A C 1
ATOM 1407 O O . LEU A 1 181 ? -18.879 0.750 0.678 1.00 93.75 181 LEU A O 1
ATOM 1411 N N . GLU A 1 182 ? -18.369 -1.121 1.815 1.00 91.94 182 GLU A N 1
ATOM 1412 C CA . GLU A 1 182 ? -19.611 -1.234 2.587 1.00 91.94 182 GLU A CA 1
ATOM 1413 C C . GLU A 1 182 ? -19.507 -0.515 3.944 1.00 91.94 182 GLU A C 1
ATOM 1415 O O . GLU A 1 182 ? -20.426 -0.557 4.759 1.00 91.94 182 GLU A O 1
ATOM 1420 N N . SER A 1 183 ? -18.380 0.150 4.211 1.00 90.56 183 SER A N 1
ATOM 1421 C CA . SER A 1 183 ? -18.162 0.863 5.460 1.00 90.56 183 SER A CA 1
ATOM 1422 C C . SER A 1 183 ? -19.063 2.087 5.595 1.00 90.56 183 SER A C 1
ATOM 1424 O O . SER A 1 183 ? -19.037 3.016 4.787 1.00 90.56 183 SER A O 1
ATOM 1426 N N . GLU A 1 184 ? -19.773 2.158 6.717 1.00 84.44 184 GLU A N 1
ATOM 1427 C CA . GLU A 1 184 ? -20.582 3.318 7.098 1.00 84.44 184 GLU A CA 1
ATOM 1428 C C . GLU A 1 184 ? -19.734 4.483 7.650 1.00 84.44 184 GLU A C 1
ATOM 1430 O O . GLU A 1 184 ? -20.276 5.478 8.127 1.00 84.44 184 GLU A O 1
ATOM 1435 N N . ALA A 1 185 ? -18.397 4.397 7.596 1.00 79.56 185 ALA A N 1
ATOM 1436 C CA . ALA A 1 185 ? -17.481 5.401 8.148 1.00 79.56 185 ALA A CA 1
ATOM 1437 C C . ALA A 1 185 ? -17.681 6.814 7.570 1.00 79.56 185 ALA A C 1
ATOM 1439 O O . ALA A 1 185 ? -17.371 7.805 8.232 1.00 79.56 185 ALA A O 1
ATOM 1440 N N . CYS A 1 186 ? -18.184 6.912 6.336 1.00 76.81 186 CYS A N 1
ATOM 1441 C CA . CYS A 1 186 ? -18.482 8.184 5.679 1.00 76.81 186 CYS A CA 1
ATOM 1442 C C . CYS A 1 186 ? -19.915 8.681 5.921 1.00 76.81 186 CYS A C 1
ATOM 1444 O O . CYS A 1 186 ? -20.251 9.781 5.476 1.00 76.81 186 CYS A O 1
ATOM 1446 N N . GLN A 1 187 ? -20.756 7.916 6.620 1.00 82.12 187 GLN A N 1
ATOM 1447 C CA . GLN A 1 187 ? -22.058 8.408 7.045 1.00 82.12 187 GLN A CA 1
ATOM 1448 C C . GLN A 1 187 ? -21.916 9.330 8.261 1.00 82.12 187 GLN A C 1
ATOM 1450 O O . GLN A 1 187 ? -21.052 9.114 9.117 1.00 82.12 187 GLN A O 1
ATOM 1455 N N . PRO A 1 188 ? -22.774 10.360 8.386 1.00 78.25 188 PRO A N 1
ATOM 1456 C CA . PRO A 1 188 ? -22.843 11.149 9.604 1.00 78.25 188 PRO A CA 1
ATOM 1457 C C . PRO A 1 188 ? -23.062 10.242 10.823 1.00 78.25 188 PRO A C 1
ATOM 1459 O O . PRO A 1 188 ? -23.848 9.291 10.741 1.00 78.25 188 PRO A O 1
ATOM 1462 N N . PRO A 1 189 ? -22.431 10.541 11.974 1.00 73.69 189 PRO A N 1
ATOM 1463 C CA . PRO A 1 189 ? -22.707 9.800 13.194 1.00 73.69 189 PRO A CA 1
ATOM 1464 C C . PRO A 1 189 ? -24.201 9.886 13.517 1.00 73.69 189 PRO A C 1
ATOM 1466 O O . PRO A 1 189 ? -24.858 10.888 13.216 1.00 73.69 189 PRO A O 1
ATOM 1469 N N . CYS A 1 190 ? -24.741 8.843 14.152 1.00 73.88 190 CYS A N 1
ATOM 1470 C CA . CYS A 1 190 ? -26.146 8.826 14.543 1.00 73.88 190 CYS A CA 1
ATOM 1471 C C . CYS A 1 190 ? -26.494 10.101 15.331 1.00 73.88 190 CYS A C 1
ATOM 1473 O O . CYS A 1 190 ? -25.881 10.387 16.362 1.00 73.88 190 CYS A O 1
ATOM 1475 N N . LEU A 1 191 ? -27.498 10.852 14.861 1.00 75.56 191 LEU A N 1
ATOM 1476 C CA . LEU A 1 191 ? -27.942 12.107 15.487 1.00 75.56 191 LEU A CA 1
ATOM 1477 C C . LEU A 1 191 ? -28.429 11.908 16.931 1.00 75.56 191 LEU A C 1
ATOM 1479 O O . LEU A 1 191 ? -28.511 12.860 17.702 1.00 75.56 191 LEU A O 1
ATOM 1483 N N . SER A 1 192 ? -28.787 10.678 17.293 1.00 80.06 192 SER A N 1
ATOM 1484 C CA . SER A 1 192 ? -29.191 10.281 18.639 1.00 80.06 192 SER A CA 1
ATOM 1485 C C . SER A 1 192 ? -28.352 9.077 19.065 1.00 80.06 192 SER A C 1
ATOM 1487 O O . SER A 1 192 ? -28.786 7.939 18.882 1.00 80.06 192 SER A O 1
ATOM 1489 N N . PRO A 1 193 ? -27.130 9.298 19.583 1.00 77.31 193 PRO A N 1
ATOM 1490 C CA . PRO A 1 193 ? -26.256 8.207 19.981 1.00 77.31 193 PRO A CA 1
ATOM 1491 C C . PRO A 1 193 ? -26.925 7.350 21.054 1.00 77.31 193 PRO A C 1
ATOM 1493 O O . PRO A 1 193 ? -27.629 7.849 21.944 1.00 77.31 193 PRO A O 1
ATOM 1496 N N . LEU A 1 194 ? -26.692 6.045 20.960 1.00 83.38 194 LEU A N 1
ATOM 1497 C CA . LEU A 1 194 ? -27.172 5.087 21.940 1.00 83.38 194 LEU A CA 1
ATOM 1498 C C . LEU A 1 194 ? -26.519 5.401 23.287 1.00 83.38 194 LEU A C 1
ATOM 1500 O O . LEU A 1 194 ? -25.295 5.460 23.401 1.00 83.38 194 LEU A O 1
ATOM 1504 N N . THR A 1 195 ? -27.339 5.643 24.306 1.00 84.94 195 THR A N 1
ATOM 1505 C CA . THR A 1 195 ? -26.841 5.891 25.661 1.00 84.94 195 THR A CA 1
ATOM 1506 C C . THR A 1 195 ? -27.098 4.635 26.470 1.00 84.94 195 THR A C 1
ATOM 1508 O O . THR A 1 195 ? -28.241 4.369 26.825 1.00 84.94 195 THR A O 1
ATOM 1511 N N . CYS A 1 196 ? -26.053 3.852 26.746 1.00 86.56 196 CYS A N 1
ATOM 1512 C CA . CYS A 1 196 ? -26.145 2.689 27.628 1.00 86.56 196 CYS A CA 1
ATOM 1513 C C . CYS A 1 196 ? -26.202 3.153 29.083 1.00 86.56 196 CYS A C 1
ATOM 1515 O O . CYS A 1 196 ? -25.275 3.804 29.567 1.00 86.56 196 CYS A O 1
ATOM 1517 N N . SER A 1 197 ? -27.271 2.810 29.793 1.00 90.62 197 SER A N 1
ATOM 1518 C CA . SER A 1 197 ? -27.430 3.178 31.196 1.00 90.62 197 SER A CA 1
ATOM 1519 C C . SER A 1 197 ? -28.307 2.173 31.932 1.00 90.62 197 SER A C 1
ATOM 1521 O O . SER A 1 197 ? -29.173 1.522 31.346 1.00 90.62 197 SER A O 1
ATOM 1523 N N . PHE A 1 198 ? -28.087 2.054 33.234 1.00 92.00 198 PHE A N 1
ATOM 1524 C CA . PHE A 1 198 ? -28.973 1.332 34.129 1.00 92.00 198 PHE A CA 1
ATOM 1525 C C . PHE A 1 198 ? -29.050 2.058 35.469 1.00 92.00 198 PHE A C 1
ATOM 1527 O O . PHE A 1 198 ? -28.124 2.770 35.866 1.00 92.00 198 PHE A O 1
ATOM 1534 N N . SER A 1 199 ? -30.138 1.832 36.194 1.00 93.12 199 SER A N 1
ATOM 1535 C CA . SER A 1 199 ? -30.278 2.218 37.594 1.00 93.12 199 SER A CA 1
ATOM 1536 C C . SER A 1 199 ? -30.396 0.976 38.472 1.00 93.12 199 SER A C 1
ATOM 1538 O O . SER A 1 199 ? -30.915 -0.057 38.051 1.00 93.12 199 SER A O 1
ATOM 1540 N N . SER A 1 200 ? -29.883 1.055 39.695 1.00 92.81 200 SER A N 1
ATOM 1541 C CA . SER A 1 200 ? -30.047 0.022 40.716 1.00 92.81 200 SER A CA 1
ATOM 1542 C C . SER A 1 200 ? -31.094 0.468 41.737 1.00 92.81 200 SER A C 1
ATOM 1544 O O . SER A 1 200 ? -31.237 1.657 42.029 1.00 92.81 200 SER A O 1
ATOM 1546 N N . SER A 1 201 ? -31.816 -0.486 42.325 1.00 92.12 201 SER A N 1
ATOM 1547 C CA . SER A 1 201 ? -32.735 -0.199 43.432 1.00 92.12 201 SER A CA 1
ATOM 1548 C C . SER A 1 201 ? -32.013 0.213 44.721 1.00 92.12 201 SER A C 1
ATOM 1550 O O . SER A 1 201 ? -32.635 0.801 45.602 1.00 92.12 201 SER A O 1
ATOM 1552 N N . ALA A 1 202 ? -30.719 -0.104 44.850 1.00 88.19 202 ALA A N 1
ATOM 1553 C CA . ALA A 1 202 ? -29.865 0.272 45.972 1.00 88.19 202 ALA A CA 1
ATOM 1554 C C . ALA A 1 202 ? -28.375 0.216 45.578 1.00 88.19 202 ALA A C 1
ATOM 1556 O O . ALA A 1 202 ? -27.970 -0.632 44.784 1.00 88.19 202 ALA A O 1
ATOM 1557 N N . ASN A 1 203 ? -27.557 1.091 46.174 1.00 85.06 203 ASN A N 1
ATOM 1558 C CA . ASN A 1 203 ? -26.091 1.116 46.002 1.00 85.06 203 ASN A CA 1
ATOM 1559 C C . ASN A 1 203 ? -25.326 0.498 47.187 1.00 85.06 203 ASN A C 1
ATOM 1561 O O . ASN A 1 203 ? -24.128 0.254 47.095 1.00 85.06 203 ASN A O 1
ATOM 1565 N N . LEU A 1 204 ? -26.021 0.251 48.298 1.00 85.25 204 LEU A N 1
ATOM 1566 C CA . LEU A 1 204 ? -25.540 -0.443 49.489 1.00 85.25 204 LEU A CA 1
ATOM 1567 C C . LEU A 1 204 ? -26.580 -1.506 49.825 1.00 85.25 204 LEU A C 1
ATOM 1569 O O . LEU A 1 204 ? -27.765 -1.187 49.915 1.00 85.25 204 LEU A O 1
ATOM 1573 N N . VAL A 1 205 ? -26.143 -2.755 49.960 1.00 86.19 205 VAL A N 1
ATOM 1574 C CA . VAL A 1 205 ? -27.039 -3.900 50.146 1.00 86.19 205 VAL A CA 1
ATOM 1575 C C . VAL A 1 205 ? -26.480 -4.885 51.155 1.00 86.19 205 VAL A C 1
ATOM 1577 O O . VAL A 1 205 ? -25.295 -5.218 51.119 1.00 86.19 205 VAL A O 1
ATOM 1580 N N . ASP A 1 206 ? -27.365 -5.378 52.018 1.00 90.69 206 ASP A N 1
ATOM 1581 C CA . 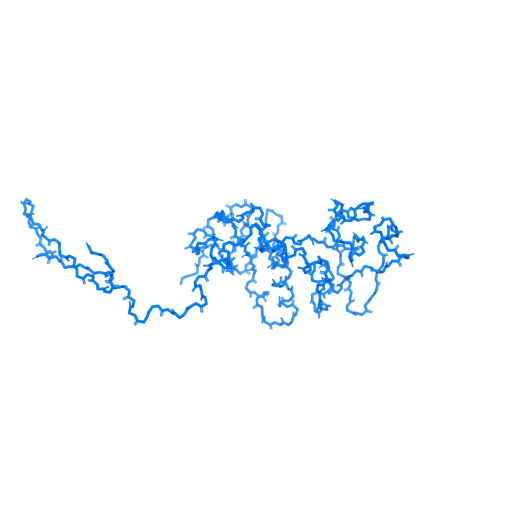ASP A 1 206 ? -27.067 -6.439 52.971 1.00 90.69 206 ASP A CA 1
ATOM 1582 C C . ASP A 1 206 ? -27.093 -7.809 52.289 1.00 90.69 206 ASP A C 1
ATOM 1584 O O . ASP A 1 206 ? -27.852 -8.063 51.345 1.00 90.69 206 ASP A O 1
ATOM 1588 N N . VAL A 1 207 ? -26.269 -8.725 52.795 1.00 88.38 207 VAL A N 1
ATOM 1589 C CA . VAL A 1 207 ? -26.167 -10.089 52.267 1.00 88.38 207 VAL A CA 1
ATOM 1590 C C . VAL A 1 207 ? -27.530 -10.785 52.339 1.00 88.38 207 VAL A C 1
ATOM 1592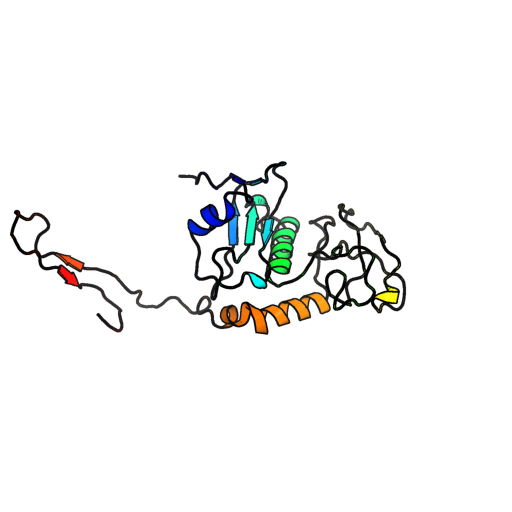 O O . VAL A 1 207 ? -28.150 -10.855 53.397 1.00 88.38 207 VAL A O 1
ATOM 1595 N N . GLY A 1 208 ? -27.980 -11.321 51.202 1.00 89.31 208 GLY A N 1
ATOM 1596 C CA . GLY A 1 208 ? -29.269 -12.009 51.071 1.00 89.31 208 GLY A CA 1
ATOM 1597 C C . GLY A 1 208 ? -30.421 -11.129 50.578 1.00 89.31 208 GLY A C 1
ATOM 1598 O O . GLY A 1 208 ? -31.517 -11.646 50.374 1.00 89.31 208 GLY A O 1
ATOM 1599 N N . THR A 1 209 ? -30.194 -9.831 50.347 1.00 89.12 209 THR A N 1
ATOM 1600 C CA . THR A 1 209 ? -31.203 -8.936 49.758 1.00 89.12 209 THR A CA 1
ATOM 1601 C C . THR A 1 209 ? -31.141 -8.916 48.227 1.00 89.12 209 THR A C 1
ATOM 1603 O O . THR A 1 209 ? -30.082 -9.078 47.620 1.00 89.12 209 THR A O 1
ATOM 1606 N N . THR A 1 210 ? -32.298 -8.739 47.585 1.00 89.75 210 THR A N 1
ATOM 1607 C CA . THR A 1 210 ? -32.411 -8.630 46.123 1.00 89.75 210 THR A CA 1
ATOM 1608 C C . THR A 1 210 ? -32.160 -7.192 45.671 1.00 89.75 210 THR A C 1
ATOM 1610 O O . THR A 1 210 ? -32.811 -6.269 46.159 1.00 89.75 210 THR A O 1
ATOM 1613 N N . VAL A 1 211 ? -31.268 -7.005 44.694 1.00 91.69 211 VAL A N 1
ATOM 1614 C CA . VAL A 1 211 ? -31.098 -5.738 43.964 1.00 91.69 211 VAL A CA 1
ATOM 1615 C C . VAL A 1 211 ? -31.749 -5.872 42.599 1.00 91.69 211 VAL A C 1
ATOM 1617 O O . VAL A 1 211 ? -31.420 -6.783 41.842 1.00 91.69 211 VAL A O 1
ATOM 1620 N N . ASN A 1 212 ? -32.637 -4.940 42.270 1.00 92.19 212 ASN A N 1
ATOM 1621 C CA . ASN A 1 212 ? -33.211 -4.846 40.937 1.00 92.19 212 ASN A CA 1
ATOM 1622 C C . ASN A 1 212 ? -32.407 -3.840 40.118 1.00 92.19 212 ASN A C 1
ATOM 1624 O O . ASN A 1 212 ? -32.203 -2.705 40.551 1.00 92.19 212 ASN A O 1
ATOM 1628 N N . PHE A 1 213 ? -31.987 -4.250 38.927 1.00 91.75 213 PHE A N 1
ATOM 1629 C CA . PHE A 1 213 ? -31.399 -3.360 37.936 1.00 91.75 213 PHE A CA 1
ATOM 1630 C C . PHE A 1 213 ? -32.456 -3.028 36.890 1.00 91.75 213 PHE A C 1
ATOM 1632 O O . PHE A 1 213 ? -33.108 -3.922 36.353 1.00 91.75 213 PHE A O 1
ATOM 1639 N N . THR A 1 214 ? -32.635 -1.742 36.615 1.00 91.75 214 THR A N 1
ATOM 1640 C CA . THR A 1 214 ? -33.545 -1.256 35.579 1.00 91.75 214 THR A CA 1
ATOM 1641 C C . THR A 1 214 ? -32.713 -0.717 34.433 1.00 91.75 214 THR A C 1
ATOM 1643 O O . THR A 1 214 ? -31.871 0.153 34.643 1.00 91.75 214 THR A O 1
ATOM 1646 N N . ASN A 1 215 ? -32.943 -1.224 33.223 1.00 89.00 215 ASN A N 1
ATOM 1647 C CA . ASN A 1 215 ? -32.342 -0.657 32.023 1.00 89.00 215 ASN A CA 1
ATOM 1648 C C . ASN A 1 215 ? -32.901 0.763 31.817 1.00 89.00 215 ASN A C 1
ATOM 1650 O O . ASN A 1 215 ? -34.111 0.945 31.701 1.00 89.00 215 ASN A O 1
ATOM 1654 N N . THR A 1 216 ? -32.024 1.763 31.804 1.00 90.69 216 THR A N 1
ATOM 1655 C CA . THR A 1 216 ? -32.354 3.172 31.531 1.00 90.69 216 THR A CA 1
ATOM 1656 C C . THR A 1 216 ? -31.684 3.652 30.249 1.00 90.69 216 THR A C 1
ATOM 1658 O O . THR A 1 216 ? -31.496 4.853 30.053 1.00 90.69 216 THR A O 1
ATOM 1661 N N . SER A 1 217 ? -31.289 2.713 29.387 1.00 90.50 217 SER A N 1
ATOM 1662 C CA . SER A 1 217 ? -30.686 3.023 28.101 1.00 90.50 217 SER A CA 1
ATOM 1663 C C . SER A 1 217 ? -31.681 3.761 27.210 1.00 90.50 217 SER A C 1
ATOM 1665 O O . SER A 1 217 ? -32.893 3.571 27.314 1.00 90.50 217 SER A O 1
ATOM 1667 N N . SER A 1 218 ? -31.176 4.603 26.317 1.00 87.44 218 SER A N 1
ATOM 1668 C CA . SER A 1 218 ? -31.992 5.377 25.380 1.00 87.44 218 SER A CA 1
ATOM 1669 C C . SER A 1 218 ? -31.458 5.266 23.955 1.00 87.44 218 SER A C 1
ATOM 1671 O O . SER A 1 218 ? -30.304 4.891 23.732 1.00 87.44 218 SER A O 1
ATOM 1673 N N . ASN A 1 219 ? -32.318 5.600 22.988 1.00 83.19 219 ASN A N 1
ATOM 1674 C CA . ASN A 1 219 ? -32.010 5.632 21.553 1.00 83.19 219 ASN A CA 1
ATOM 1675 C C . ASN A 1 219 ? -31.635 4.266 20.933 1.00 83.19 219 ASN A C 1
ATOM 1677 O O . ASN A 1 219 ? -30.987 4.225 19.891 1.00 83.19 219 ASN A O 1
ATOM 1681 N N . ALA A 1 220 ? -32.058 3.153 21.546 1.00 75.62 220 ALA A N 1
ATOM 1682 C CA . ALA A 1 220 ? -31.966 1.813 20.964 1.00 75.62 220 ALA A CA 1
ATOM 1683 C C . ALA A 1 220 ? -33.270 1.419 20.245 1.00 75.62 220 ALA A C 1
ATOM 1685 O O . ALA A 1 220 ? -34.357 1.848 20.630 1.00 75.62 220 ALA A O 1
ATOM 1686 N N . THR A 1 221 ? -33.169 0.576 19.215 1.00 69.75 221 THR A N 1
ATOM 1687 C CA . THR A 1 221 ? -34.321 0.004 18.489 1.00 69.75 221 THR A CA 1
ATOM 1688 C C . THR A 1 221 ? -34.913 -1.232 19.179 1.00 69.75 221 THR A C 1
ATOM 1690 O O . THR A 1 221 ? -36.034 -1.630 18.870 1.00 69.75 221 THR A O 1
ATOM 1693 N N . SER A 1 222 ? -34.192 -1.806 20.147 1.00 67.06 222 SER A N 1
ATOM 1694 C CA . SER A 1 222 ? -34.620 -2.898 21.030 1.00 67.06 222 SER A CA 1
ATOM 1695 C C . SER A 1 222 ? -33.931 -2.767 22.396 1.00 67.06 222 SER A C 1
ATOM 1697 O O . SER A 1 222 ? -32.760 -2.383 22.431 1.00 67.06 222 SER A O 1
ATOM 1699 N N . PHE A 1 223 ? -34.630 -3.099 23.489 1.00 62.38 223 PHE A N 1
ATOM 1700 C CA . PHE A 1 223 ? -34.159 -2.975 24.881 1.00 62.38 223 PHE A CA 1
ATOM 1701 C C . PHE A 1 223 ? -34.232 -4.293 25.648 1.00 62.38 223 PHE A C 1
ATOM 1703 O O . PHE A 1 223 ? -35.153 -5.087 25.347 1.00 62.38 223 PHE A O 1
#

pLDDT: mean 92.26, std 6.71, range [56.97, 98.81]

Secondary structure (DSSP, 8-state):
---GGGEEEHHHHHHHHHTTS---TTT---EEEESEEEETTEE---EEE--GGGTTSTT-SEEEEGGGSSSSHHHHHHHHHHHHHHTTPPPTTTTTT--SSTTTSTTS-TTSPP----SPPPTT--------TTTTT-SS-----TTBTTS-S-GGG--B--HHHHHHHHHHHHHTTGGGGG-GGGSPPPSS--B--EEES-SS--TTPPPPEEE--BS-S--